Protein AF-A0A0K1Q8R7-F1 (afdb_monomer_lite)

Organism: NCBI:txid1391654

Sequence (214 aa):
MSDVLRGHRGISSRDLRELREKYARMLVLRQLHARSREEPDFVEPDPRPEMVALAQRWPGALREIDELDLTTIVGRLEALDRALARTTSHEDEAHDDDERALAHVEQQDVETWMIAQARFHQLLRGALAAKRWLGRERHATSDLRTRLLGAITDGQLANDAALWADELSQVARPPRGRLLLVVFARLERELGIADRELRASVFVGHAASHADRD

Structure (mmCIF, N/CA/C/O backbone):
data_AF-A0A0K1Q8R7-F1
#
_entry.id   AF-A0A0K1Q8R7-F1
#
loop_
_atom_site.group_PDB
_atom_site.id
_atom_site.type_symbol
_atom_site.label_atom_id
_atom_site.label_alt_id
_atom_site.label_comp_id
_atom_site.label_asym_id
_atom_site.label_entity_id
_atom_site.label_seq_id
_atom_site.pdbx_PDB_ins_code
_atom_site.Cartn_x
_atom_site.Cartn_y
_atom_site.Cartn_z
_atom_site.occupancy
_atom_site.B_iso_or_equiv
_atom_site.auth_seq_id
_atom_site.auth_comp_id
_atom_site.auth_asym_id
_atom_site.auth_atom_id
_atom_site.pdbx_PDB_model_num
ATOM 1 N N . MET A 1 1 ? -24.085 2.312 12.786 1.00 42.47 1 MET A N 1
ATOM 2 C CA . MET A 1 1 ? -22.641 2.111 12.500 1.00 42.47 1 MET A CA 1
ATOM 3 C C . MET A 1 1 ? -22.299 0.779 11.802 1.00 42.47 1 MET A C 1
ATOM 5 O O . MET A 1 1 ? -21.123 0.539 11.586 1.00 42.47 1 MET A O 1
ATOM 9 N N . SER A 1 2 ? -23.263 -0.063 11.383 1.00 39.31 2 SER A N 1
ATOM 10 C CA . SER A 1 2 ? -22.983 -1.344 10.683 1.00 39.31 2 SER A CA 1
ATOM 11 C C . SER A 1 2 ? -23.076 -1.296 9.146 1.00 39.31 2 SER A C 1
ATOM 13 O O . SER A 1 2 ? -22.830 -2.310 8.502 1.00 39.31 2 SER A O 1
ATOM 15 N N . ASP A 1 3 ? -23.381 -0.140 8.546 1.00 33.72 3 ASP A N 1
ATOM 16 C CA . ASP A 1 3 ? -23.583 -0.021 7.087 1.00 33.72 3 ASP A CA 1
ATOM 17 C C . ASP A 1 3 ? -22.323 0.440 6.320 1.00 33.72 3 ASP A C 1
ATOM 19 O O . ASP A 1 3 ? -22.146 0.157 5.140 1.00 33.72 3 ASP A O 1
ATOM 23 N N . VAL A 1 4 ? -21.358 1.047 7.023 1.00 43.28 4 VAL A N 1
ATOM 24 C CA . VAL A 1 4 ? -20.078 1.513 6.443 1.00 43.28 4 VAL A CA 1
ATOM 25 C C . VAL A 1 4 ? -19.183 0.342 5.999 1.00 43.28 4 VAL A C 1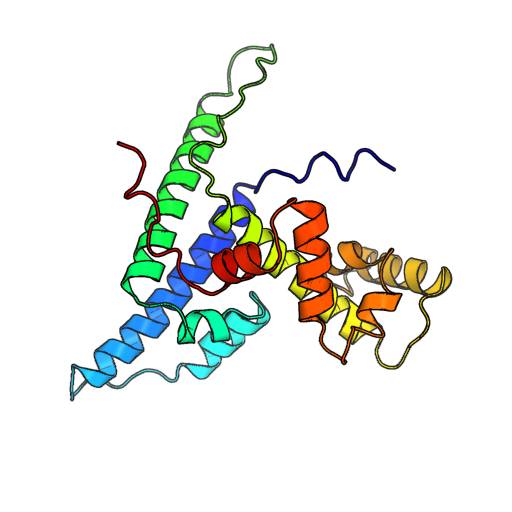
ATOM 27 O O . VAL A 1 4 ? -18.357 0.493 5.102 1.00 43.28 4 VAL A O 1
ATOM 30 N N . LEU A 1 5 ? -19.378 -0.855 6.568 1.00 40.09 5 LEU A N 1
ATOM 31 C CA . LEU A 1 5 ? -18.561 -2.038 6.272 1.00 40.09 5 LEU A CA 1
ATOM 32 C C . LEU A 1 5 ? -19.068 -2.870 5.080 1.00 40.09 5 LEU A C 1
ATOM 34 O O . LEU A 1 5 ? -18.318 -3.703 4.579 1.00 40.09 5 LEU A O 1
ATOM 38 N N . ARG A 1 6 ? -20.301 -2.657 4.591 1.00 46.53 6 ARG A N 1
ATOM 39 C CA . ARG A 1 6 ? -20.810 -3.360 3.392 1.00 46.53 6 ARG A CA 1
ATOM 40 C C . ARG A 1 6 ? -20.469 -2.653 2.080 1.00 46.53 6 ARG A C 1
ATOM 42 O O . ARG A 1 6 ? -20.382 -3.323 1.058 1.00 46.53 6 ARG A O 1
ATOM 49 N N . GLY A 1 7 ? -20.205 -1.345 2.110 1.00 45.00 7 GLY A N 1
ATOM 50 C CA . GLY A 1 7 ? -19.928 -0.543 0.910 1.00 45.00 7 GLY A CA 1
ATOM 51 C C . GLY A 1 7 ? -18.514 -0.659 0.318 1.00 45.00 7 GLY A C 1
ATOM 52 O O . GLY A 1 7 ? -18.270 -0.099 -0.739 1.00 45.00 7 GLY A O 1
ATOM 53 N N . HIS A 1 8 ? -17.575 -1.361 0.963 1.00 53.41 8 HIS A N 1
ATOM 54 C CA . HIS A 1 8 ? -16.145 -1.329 0.592 1.00 53.41 8 HIS A CA 1
ATOM 55 C C . HIS A 1 8 ? -15.646 -2.562 -0.179 1.00 53.41 8 HIS A C 1
ATOM 57 O O . HIS A 1 8 ? -14.443 -2.797 -0.254 1.00 53.41 8 HIS A O 1
ATOM 63 N N . ARG A 1 9 ? -16.541 -3.374 -0.758 1.00 66.00 9 ARG A N 1
ATOM 64 C CA . ARG A 1 9 ? -16.110 -4.507 -1.602 1.00 66.00 9 ARG A CA 1
ATOM 65 C C . ARG A 1 9 ? -15.580 -4.075 -2.975 1.00 66.00 9 ARG A C 1
ATOM 67 O O . ARG A 1 9 ? -14.989 -4.895 -3.667 1.00 66.00 9 ARG A O 1
ATOM 74 N N . GLY A 1 10 ? -15.798 -2.821 -3.373 1.00 80.12 10 GLY A N 1
ATOM 75 C CA . GLY A 1 10 ? -15.285 -2.259 -4.622 1.00 80.12 10 GLY A CA 1
ATOM 76 C C . GLY A 1 10 ? -13.967 -1.510 -4.432 1.00 80.12 10 GLY A C 1
ATOM 77 O O . GLY A 1 10 ? -13.728 -0.915 -3.383 1.00 80.12 10 GLY A O 1
ATOM 78 N N . ILE A 1 11 ? -13.130 -1.522 -5.467 1.00 89.94 11 ILE A N 1
ATOM 79 C CA . ILE A 1 11 ? -11.969 -0.637 -5.605 1.00 89.94 11 ILE A CA 1
ATOM 80 C C . ILE A 1 11 ? -12.409 0.663 -6.290 1.00 89.94 11 ILE A C 1
ATOM 82 O O . ILE A 1 11 ? -13.215 0.621 -7.219 1.00 89.94 11 ILE A O 1
ATOM 86 N N . SER A 1 12 ? -11.915 1.820 -5.843 1.00 90.25 12 SER A N 1
ATOM 87 C CA . SER A 1 12 ? -12.237 3.090 -6.505 1.00 90.25 12 SER A CA 1
ATOM 88 C C . SER A 1 12 ? -11.362 3.331 -7.744 1.00 90.25 12 SER A C 1
ATOM 90 O O . SER A 1 12 ? -10.249 2.810 -7.847 1.00 90.25 12 SER A O 1
ATOM 92 N N . SER A 1 13 ? -11.810 4.195 -8.664 1.00 89.94 13 SER A N 1
ATOM 93 C CA . SER A 1 13 ? -10.989 4.641 -9.806 1.00 89.94 13 SER A CA 1
ATOM 94 C C . SER A 1 13 ? -9.669 5.275 -9.356 1.00 89.94 13 SER A C 1
ATOM 96 O O . SER A 1 13 ? -8.624 5.095 -9.981 1.00 89.94 13 SER A O 1
ATOM 98 N N . ARG A 1 14 ? -9.695 5.974 -8.217 1.00 92.00 14 ARG A N 1
ATOM 99 C CA . ARG A 1 14 ? -8.505 6.516 -7.563 1.00 92.00 14 ARG A CA 1
ATOM 100 C C . ARG A 1 14 ? -7.536 5.412 -7.140 1.00 92.00 14 ARG A C 1
ATOM 102 O O . ARG A 1 14 ? -6.353 5.524 -7.448 1.00 92.00 14 ARG A O 1
ATOM 109 N N . ASP A 1 15 ? -8.016 4.365 -6.474 1.00 93.50 15 ASP A N 1
ATOM 110 C CA . ASP A 1 15 ? -7.169 3.254 -6.022 1.00 93.50 15 ASP A CA 1
ATOM 111 C C . ASP A 1 15 ? -6.527 2.518 -7.208 1.00 93.50 15 ASP A C 1
ATOM 113 O O . ASP A 1 15 ? -5.343 2.180 -7.158 1.00 93.50 15 ASP A O 1
ATOM 117 N N . LEU A 1 16 ? -7.271 2.331 -8.307 1.00 94.88 16 LEU A N 1
ATOM 118 C CA . LEU A 1 16 ? -6.737 1.767 -9.551 1.00 94.88 16 LEU A CA 1
ATOM 119 C C . LEU A 1 16 ? -5.605 2.633 -10.126 1.00 94.88 16 LEU A C 1
ATOM 121 O O . LEU A 1 16 ? -4.541 2.110 -10.464 1.00 94.88 16 LEU A O 1
ATOM 125 N N . ARG A 1 17 ? -5.783 3.963 -10.176 1.00 95.88 17 ARG A N 1
ATOM 126 C CA . ARG A 1 17 ? -4.725 4.894 -10.617 1.00 95.88 17 ARG A CA 1
ATOM 127 C C . ARG A 1 17 ? -3.500 4.839 -9.705 1.00 95.88 17 ARG A C 1
ATOM 129 O O . ARG A 1 17 ? -2.378 4.818 -10.203 1.00 95.88 17 ARG A O 1
ATOM 136 N N . GLU A 1 18 ? -3.698 4.782 -8.390 1.00 96.12 18 GLU A N 1
ATOM 137 C CA . GLU A 1 18 ? -2.602 4.680 -7.419 1.00 96.12 18 GLU A CA 1
ATOM 138 C C . GLU A 1 18 ? -1.839 3.348 -7.540 1.00 96.12 18 GLU A C 1
ATOM 140 O O . GLU A 1 18 ? -0.609 3.332 -7.432 1.00 96.12 18 GLU A O 1
ATOM 145 N N . LEU A 1 19 ? -2.529 2.230 -7.800 1.00 97.12 19 LEU A N 1
ATOM 146 C CA . LEU A 1 19 ? -1.883 0.947 -8.093 1.00 97.12 19 LEU A CA 1
ATOM 147 C C . LEU A 1 19 ? -1.107 0.983 -9.411 1.00 97.12 19 LEU A C 1
ATOM 149 O O . LEU A 1 19 ? 0.020 0.487 -9.464 1.00 97.12 19 LEU A O 1
ATOM 153 N N . ARG A 1 20 ? -1.674 1.588 -10.457 1.00 97.94 20 ARG A N 1
ATOM 154 C CA . ARG A 1 20 ? -1.003 1.753 -11.752 1.00 97.94 20 ARG A CA 1
ATOM 155 C C . ARG A 1 20 ? 0.277 2.573 -11.607 1.00 97.94 20 ARG A C 1
ATOM 157 O O . ARG A 1 20 ? 1.325 2.151 -12.088 1.00 97.94 20 ARG A O 1
ATOM 164 N N . GLU A 1 21 ? 0.216 3.698 -10.889 1.00 98.12 21 GLU A N 1
ATOM 165 C CA . GLU A 1 21 ? 1.384 4.536 -10.579 1.00 98.12 21 GLU A CA 1
ATOM 166 C C . GLU A 1 21 ? 2.485 3.716 -9.890 1.00 98.12 21 GLU A C 1
ATOM 168 O O . GLU A 1 21 ? 3.651 3.784 -10.287 1.00 98.12 21 GLU A O 1
ATOM 173 N N . LYS A 1 22 ? 2.117 2.883 -8.905 1.00 97.88 22 LYS A N 1
ATOM 174 C CA . LYS A 1 22 ? 3.058 1.991 -8.214 1.00 97.88 22 LYS A CA 1
ATOM 175 C C . LYS A 1 22 ? 3.787 1.069 -9.193 1.00 97.88 22 LYS A C 1
ATOM 177 O O . LYS A 1 22 ? 5.017 1.026 -9.186 1.00 97.88 22 LYS A O 1
ATOM 182 N N . TYR A 1 23 ? 3.049 0.327 -10.022 1.00 98.25 23 TYR A N 1
ATOM 183 C CA . TYR A 1 23 ? 3.660 -0.636 -10.943 1.00 98.25 23 TYR A CA 1
ATOM 184 C C . TYR A 1 23 ? 4.468 0.040 -12.047 1.00 98.25 23 TYR A C 1
ATOM 186 O O . TYR A 1 23 ? 5.518 -0.479 -12.411 1.00 98.25 23 TYR A O 1
ATOM 194 N N . ALA A 1 24 ? 4.055 1.217 -12.521 1.00 98.56 24 ALA A N 1
ATOM 195 C CA . ALA A 1 24 ? 4.825 1.984 -13.495 1.00 98.56 24 ALA A CA 1
ATOM 196 C C . ALA A 1 24 ? 6.194 2.385 -12.923 1.00 98.56 24 ALA A C 1
ATOM 198 O O . ALA A 1 24 ? 7.219 2.215 -13.581 1.00 98.56 24 ALA A O 1
ATOM 199 N N . ARG A 1 25 ? 6.241 2.835 -11.661 1.00 98.31 25 ARG A N 1
ATOM 200 C CA . ARG A 1 25 ? 7.509 3.145 -10.978 1.00 98.31 25 ARG A CA 1
ATOM 201 C C . ARG A 1 25 ? 8.371 1.904 -10.753 1.00 98.31 25 ARG A C 1
ATOM 203 O O . ARG A 1 25 ? 9.580 1.961 -10.965 1.00 98.31 25 ARG A O 1
ATOM 210 N N . MET A 1 26 ? 7.766 0.779 -10.365 1.00 98.19 26 MET A N 1
ATOM 211 C CA . MET A 1 26 ? 8.481 -0.500 -10.251 1.00 98.19 26 MET A CA 1
ATOM 212 C C . MET A 1 26 ? 9.074 -0.944 -11.595 1.00 98.19 26 MET A C 1
ATOM 214 O O . MET A 1 26 ? 10.217 -1.394 -11.628 1.00 98.19 26 MET A O 1
ATOM 218 N N . LEU A 1 27 ? 8.327 -0.789 -12.694 1.00 98.19 27 LEU A N 1
ATOM 219 C CA . LEU A 1 27 ? 8.782 -1.130 -14.041 1.00 98.19 27 LEU A CA 1
ATOM 220 C C . LEU A 1 27 ? 10.010 -0.307 -14.438 1.00 98.19 27 LEU A C 1
ATOM 222 O O . LEU A 1 27 ? 11.002 -0.888 -14.868 1.00 98.19 27 LEU A O 1
ATOM 226 N N . VAL A 1 28 ? 9.972 1.014 -14.232 1.00 98.25 28 VAL A N 1
ATOM 227 C CA . VAL A 1 28 ? 11.105 1.906 -14.530 1.00 98.25 28 VAL A CA 1
ATOM 228 C C . VAL A 1 28 ? 12.358 1.471 -13.769 1.00 98.25 28 VAL A C 1
ATOM 230 O O . VAL A 1 28 ? 13.409 1.297 -14.380 1.00 98.25 28 VAL A O 1
ATOM 233 N N . LEU A 1 29 ? 12.252 1.227 -12.458 1.00 98.19 29 LEU A N 1
ATOM 234 C CA . LEU A 1 29 ? 13.383 0.760 -11.645 1.00 98.19 29 LEU A CA 1
ATOM 235 C C . LEU A 1 29 ? 13.959 -0.565 -12.166 1.00 98.19 29 LEU A C 1
ATOM 237 O O . LEU A 1 29 ? 15.171 -0.708 -12.302 1.00 98.19 29 LEU A O 1
ATOM 241 N N . ARG A 1 30 ? 13.094 -1.527 -12.505 1.00 97.56 30 ARG A N 1
ATOM 242 C CA . ARG A 1 30 ? 13.514 -2.833 -13.032 1.00 97.56 30 ARG A CA 1
ATOM 243 C C . ARG A 1 30 ? 14.158 -2.730 -14.415 1.00 97.56 30 ARG A C 1
ATOM 245 O O . ARG A 1 30 ? 15.108 -3.458 -14.678 1.00 97.56 30 ARG A O 1
ATOM 252 N N . GLN A 1 31 ? 13.666 -1.846 -15.280 1.00 97.44 31 GLN A N 1
ATOM 253 C CA . GLN A 1 31 ? 14.236 -1.609 -16.609 1.00 97.44 31 GLN A CA 1
ATOM 254 C C . GLN A 1 31 ? 15.607 -0.937 -16.530 1.00 97.44 31 GLN A C 1
ATOM 256 O O . GLN A 1 31 ? 16.520 -1.368 -17.226 1.00 97.44 31 GLN A O 1
ATOM 261 N N . LEU A 1 32 ? 15.780 0.068 -15.661 1.00 97.50 32 LEU A N 1
ATOM 262 C CA . LEU A 1 32 ? 17.084 0.704 -15.433 1.00 97.50 32 LEU A CA 1
ATOM 263 C C . LEU A 1 32 ? 18.118 -0.317 -14.939 1.00 97.50 32 LEU A C 1
ATOM 265 O O . LEU A 1 32 ? 19.230 -0.361 -15.463 1.00 97.50 32 LEU A O 1
ATOM 269 N N . HIS A 1 33 ? 17.720 -1.179 -14.001 1.00 96.56 33 HIS A N 1
ATOM 270 C CA . HIS A 1 33 ? 18.581 -2.244 -13.498 1.00 96.56 33 HIS A CA 1
ATOM 271 C C . HIS A 1 33 ? 18.884 -3.327 -14.546 1.00 96.56 33 HIS A C 1
ATOM 273 O O . HIS A 1 33 ? 20.001 -3.825 -14.627 1.00 96.56 33 HIS A O 1
ATOM 279 N N . ALA A 1 34 ? 17.907 -3.719 -15.368 1.00 95.56 34 ALA A N 1
ATOM 280 C CA . ALA A 1 34 ? 18.150 -4.671 -16.453 1.00 95.56 34 ALA A CA 1
ATOM 281 C C . ALA A 1 34 ? 19.135 -4.089 -17.479 1.00 95.56 34 ALA A C 1
ATOM 283 O O . ALA A 1 34 ? 20.117 -4.734 -17.841 1.00 95.56 34 ALA A O 1
ATOM 284 N N . ARG A 1 35 ? 18.929 -2.825 -17.860 1.00 97.38 35 ARG A N 1
ATOM 285 C CA . ARG A 1 35 ? 19.772 -2.108 -18.814 1.00 97.38 35 ARG A CA 1
ATOM 286 C C . ARG A 1 35 ? 21.222 -1.989 -18.347 1.00 97.38 35 ARG A C 1
ATOM 288 O O . ARG A 1 35 ? 22.122 -2.212 -19.145 1.00 97.38 35 ARG A O 1
ATOM 295 N N . SER A 1 36 ? 21.463 -1.724 -17.061 1.00 97.25 36 SER A N 1
ATOM 296 C CA . SER A 1 36 ? 22.826 -1.659 -16.499 1.00 97.25 36 SER A CA 1
ATOM 297 C C . SER A 1 36 ? 23.581 -2.982 -16.528 1.00 97.25 36 SER A C 1
ATOM 299 O O . SER A 1 36 ? 24.808 -3.001 -16.451 1.00 97.25 36 SER A O 1
ATOM 301 N N . ARG A 1 37 ? 22.865 -4.098 -16.679 1.00 96.56 37 ARG A N 1
ATOM 302 C CA . ARG A 1 37 ? 23.461 -5.425 -16.850 1.00 96.56 37 ARG A CA 1
ATOM 303 C C . ARG A 1 37 ? 23.724 -5.786 -18.308 1.00 96.56 37 ARG A C 1
ATOM 305 O O . ARG A 1 37 ? 24.576 -6.635 -18.560 1.00 96.56 37 ARG A O 1
ATOM 312 N N . GLU A 1 38 ? 22.978 -5.195 -19.234 1.00 97.38 38 GLU A N 1
ATOM 313 C CA . GLU A 1 38 ? 23.024 -5.509 -20.666 1.00 97.38 38 GLU A CA 1
ATOM 314 C C . GLU A 1 38 ? 23.917 -4.539 -21.453 1.00 97.38 38 GLU A C 1
ATOM 316 O O . GLU A 1 38 ? 24.586 -4.954 -22.398 1.00 97.38 38 GLU A O 1
ATOM 321 N N . GLU A 1 39 ? 23.968 -3.267 -21.052 1.00 97.81 39 GLU A N 1
ATOM 322 C CA . GLU A 1 39 ? 24.712 -2.199 -21.722 1.00 97.81 39 GLU A CA 1
ATOM 323 C C . GLU A 1 39 ? 25.956 -1.799 -20.902 1.00 97.81 39 GLU A C 1
ATOM 325 O O . GLU A 1 39 ? 25.813 -1.121 -19.883 1.00 97.81 39 GLU A O 1
ATOM 330 N N . PRO A 1 40 ? 27.187 -2.145 -21.338 1.00 96.75 40 PRO A N 1
ATOM 331 C CA . PRO A 1 40 ? 28.411 -1.850 -20.580 1.00 96.75 40 PRO A CA 1
ATOM 332 C C . PRO A 1 40 ? 28.659 -0.360 -20.306 1.00 96.75 40 PRO A C 1
ATOM 334 O O . PRO A 1 40 ? 29.251 -0.015 -19.286 1.00 96.75 40 PRO A O 1
ATOM 337 N N . ASP A 1 41 ? 28.202 0.514 -21.206 1.00 97.88 41 ASP A N 1
ATOM 338 C CA . ASP A 1 41 ? 28.386 1.967 -21.102 1.00 97.88 41 ASP A CA 1
ATOM 339 C C . ASP A 1 41 ? 27.244 2.661 -20.337 1.00 97.88 41 ASP A C 1
ATOM 341 O O . ASP A 1 41 ? 27.288 3.873 -20.105 1.00 97.88 41 ASP A O 1
ATOM 345 N N . PHE A 1 42 ? 26.200 1.922 -19.944 1.00 97.75 42 PHE A N 1
ATOM 346 C CA . PHE A 1 42 ? 25.075 2.487 -19.210 1.00 97.75 42 PHE A CA 1
ATOM 347 C C . PHE A 1 42 ? 25.379 2.564 -17.712 1.00 97.75 42 PHE A C 1
ATOM 349 O O . PHE A 1 42 ? 25.522 1.557 -17.020 1.00 97.75 42 PHE A O 1
ATOM 356 N N . VAL A 1 43 ? 25.408 3.788 -17.185 1.00 97.50 43 VAL A N 1
ATOM 357 C CA . VAL A 1 43 ? 25.518 4.034 -15.745 1.00 97.50 43 VAL A CA 1
ATOM 358 C C . VAL A 1 43 ? 24.117 4.096 -15.143 1.00 97.50 43 VAL A C 1
ATOM 360 O O . VAL A 1 43 ? 23.376 5.051 -15.380 1.00 97.50 43 VAL A O 1
ATOM 363 N N . GLU A 1 44 ? 23.762 3.086 -14.346 1.00 97.62 44 GLU A N 1
ATOM 364 C CA . GLU A 1 44 ? 22.508 3.078 -13.589 1.00 97.62 44 GLU A CA 1
ATOM 365 C C . GLU A 1 44 ? 22.454 4.288 -12.636 1.00 97.62 44 GLU A C 1
ATOM 367 O O . GLU A 1 44 ? 23.370 4.464 -11.823 1.00 97.62 44 GLU A O 1
ATOM 372 N N . PRO A 1 45 ? 21.406 5.131 -12.694 1.00 97.19 45 PRO A N 1
ATOM 373 C CA . PRO A 1 45 ? 21.177 6.144 -11.667 1.00 97.19 45 PRO A CA 1
ATOM 374 C C . PRO A 1 45 ? 21.021 5.494 -10.284 1.00 97.19 45 PRO A C 1
ATOM 376 O O . PRO A 1 45 ? 20.481 4.397 -10.190 1.00 97.19 45 PRO A O 1
ATOM 379 N N . ASP A 1 46 ? 21.431 6.169 -9.200 1.00 97.69 46 ASP A N 1
ATOM 380 C CA . ASP A 1 46 ? 21.256 5.638 -7.833 1.00 97.69 46 ASP A CA 1
ATOM 381 C C . ASP A 1 46 ? 19.764 5.351 -7.553 1.00 97.69 46 ASP A C 1
ATOM 383 O O . ASP A 1 46 ? 18.972 6.298 -7.479 1.00 97.69 46 ASP A O 1
ATOM 387 N N . PRO A 1 47 ? 19.352 4.079 -7.365 1.00 97.06 47 PRO A N 1
ATOM 388 C CA . PRO A 1 47 ? 17.941 3.728 -7.233 1.00 97.06 47 PRO A CA 1
ATOM 389 C C . PRO A 1 47 ? 17.388 4.017 -5.831 1.00 97.06 47 PRO A C 1
ATOM 391 O O . PRO A 1 47 ? 16.172 3.995 -5.623 1.00 97.06 47 PRO A O 1
ATOM 394 N N . ARG A 1 48 ? 18.249 4.284 -4.837 1.00 97.88 48 ARG A N 1
ATOM 395 C CA . ARG A 1 48 ? 17.845 4.361 -3.424 1.00 97.88 48 ARG A CA 1
ATOM 396 C C . ARG A 1 48 ? 16.787 5.433 -3.140 1.00 97.88 48 ARG A C 1
ATOM 398 O O . ARG A 1 48 ? 15.840 5.101 -2.425 1.00 97.88 48 ARG A O 1
ATOM 405 N N . PRO A 1 49 ? 16.874 6.677 -3.655 1.00 98.25 49 PRO A N 1
ATOM 406 C CA . PRO A 1 49 ? 15.848 7.689 -3.395 1.00 98.25 49 PRO A CA 1
ATOM 407 C C . PRO A 1 49 ? 14.460 7.258 -3.888 1.00 98.25 49 PRO A C 1
ATOM 409 O O . PRO A 1 49 ? 13.475 7.379 -3.156 1.00 98.25 49 PRO A O 1
ATOM 412 N N . GLU A 1 50 ? 14.392 6.677 -5.086 1.00 97.94 50 GLU A N 1
ATOM 413 C CA . GLU A 1 50 ? 13.149 6.187 -5.686 1.00 97.94 50 GLU A CA 1
ATOM 414 C C . GLU A 1 50 ? 12.591 4.973 -4.934 1.00 97.94 50 GLU A C 1
ATOM 416 O O . GLU A 1 50 ? 11.399 4.935 -4.624 1.00 97.94 50 GLU A O 1
ATOM 421 N N . MET A 1 51 ? 13.444 4.017 -4.549 1.00 97.81 51 MET A N 1
ATOM 422 C CA . MET A 1 51 ? 13.050 2.868 -3.726 1.00 97.81 51 MET A CA 1
ATOM 423 C C . MET A 1 51 ? 12.507 3.298 -2.355 1.00 97.81 51 MET A C 1
ATOM 425 O O . MET A 1 51 ? 11.506 2.753 -1.885 1.00 97.81 51 MET A O 1
ATOM 429 N N . VAL A 1 52 ? 13.128 4.293 -1.711 1.00 97.88 52 VAL A N 1
ATOM 430 C CA . VAL A 1 52 ? 12.659 4.853 -0.433 1.00 97.88 52 VAL A CA 1
ATOM 431 C C . VAL A 1 52 ? 11.293 5.512 -0.604 1.00 97.88 52 VAL A C 1
ATOM 433 O O . VAL A 1 52 ? 10.380 5.226 0.173 1.00 97.88 52 VAL A O 1
ATOM 436 N N . ALA A 1 53 ? 11.124 6.350 -1.630 1.00 97.25 53 ALA A N 1
ATOM 437 C CA . ALA A 1 53 ? 9.850 7.003 -1.920 1.00 97.25 53 ALA A CA 1
ATOM 438 C C . ALA A 1 53 ? 8.740 5.980 -2.223 1.00 97.25 53 ALA A C 1
ATOM 440 O O . ALA A 1 53 ? 7.619 6.107 -1.720 1.00 97.25 53 ALA A O 1
ATOM 441 N N . LEU A 1 54 ? 9.060 4.932 -2.990 1.00 97.19 54 LEU A N 1
ATOM 442 C CA . LEU A 1 54 ? 8.153 3.825 -3.279 1.00 97.19 54 LEU A CA 1
ATOM 443 C C . LEU A 1 54 ? 7.743 3.098 -1.987 1.00 97.19 54 LEU A C 1
ATOM 445 O O . LEU A 1 54 ? 6.555 2.924 -1.735 1.00 97.19 54 LEU A O 1
ATOM 449 N N . ALA A 1 55 ? 8.697 2.735 -1.126 1.00 96.50 55 ALA A N 1
ATOM 450 C CA . ALA A 1 55 ? 8.424 2.021 0.124 1.00 96.50 55 ALA A CA 1
ATOM 451 C C . ALA A 1 55 ? 7.619 2.847 1.141 1.00 96.50 55 ALA A C 1
ATOM 453 O O . ALA A 1 55 ? 6.816 2.293 1.893 1.00 96.50 55 ALA A O 1
ATOM 454 N N . GLN A 1 56 ? 7.829 4.166 1.179 1.00 94.31 56 GLN A N 1
ATOM 455 C CA . GLN A 1 56 ? 7.076 5.072 2.049 1.00 94.31 56 GLN A CA 1
ATOM 456 C C . GLN A 1 56 ? 5.606 5.165 1.635 1.00 94.31 56 GLN A C 1
ATOM 458 O O . GLN A 1 56 ? 4.726 5.179 2.498 1.00 94.31 56 GLN A O 1
ATOM 463 N N . ARG A 1 57 ? 5.333 5.217 0.327 1.00 95.06 57 ARG A N 1
ATOM 464 C CA . ARG A 1 57 ? 3.969 5.341 -0.199 1.00 95.06 57 ARG A CA 1
ATOM 465 C C . ARG A 1 57 ? 3.242 3.998 -0.325 1.00 95.06 57 ARG A C 1
ATOM 467 O O . ARG A 1 57 ? 2.032 3.936 -0.098 1.00 95.06 57 ARG A O 1
ATOM 474 N N . TRP A 1 58 ? 3.971 2.924 -0.615 1.00 97.00 58 TRP A N 1
ATOM 475 C CA . TRP A 1 58 ? 3.454 1.559 -0.732 1.00 97.00 58 TRP A CA 1
ATOM 476 C C . TRP A 1 58 ? 4.306 0.599 0.110 1.00 97.00 58 TRP A C 1
ATOM 478 O O . TRP A 1 58 ? 5.234 -0.041 -0.397 1.00 97.00 58 TRP A O 1
ATOM 488 N N . PRO A 1 59 ? 4.028 0.498 1.422 1.00 95.75 59 PRO A N 1
ATOM 489 C CA . PRO A 1 59 ? 4.752 -0.414 2.293 1.00 95.75 59 PRO A CA 1
ATOM 490 C C . PRO A 1 59 ? 4.700 -1.856 1.771 1.00 95.75 59 PRO A C 1
ATOM 492 O O . PRO A 1 59 ? 3.637 -2.397 1.493 1.00 95.75 59 PRO A O 1
ATOM 495 N N . GLY A 1 60 ? 5.865 -2.491 1.650 1.00 93.12 60 GLY A N 1
ATOM 496 C CA . GLY A 1 60 ? 5.991 -3.834 1.074 1.00 93.12 60 GLY A CA 1
ATOM 497 C C . GLY A 1 60 ? 6.286 -3.870 -0.430 1.00 93.12 60 GLY A C 1
ATOM 498 O O . GLY A 1 60 ? 6.674 -4.928 -0.911 1.00 93.12 60 GLY A O 1
ATOM 499 N N . ALA A 1 61 ? 6.228 -2.742 -1.150 1.00 96.12 61 ALA A N 1
ATOM 500 C CA . ALA A 1 61 ? 6.518 -2.703 -2.589 1.00 96.12 61 ALA A CA 1
ATOM 501 C C . ALA A 1 61 ? 7.943 -3.156 -2.951 1.00 96.12 61 ALA A C 1
ATOM 503 O O . ALA A 1 61 ? 8.148 -3.725 -4.016 1.00 96.12 61 ALA A O 1
ATOM 504 N N . LEU A 1 62 ? 8.926 -2.965 -2.061 1.00 95.50 62 LEU A N 1
ATOM 505 C CA . LEU A 1 62 ? 10.285 -3.475 -2.289 1.00 95.50 62 LEU A CA 1
ATOM 506 C C . LEU A 1 62 ? 10.344 -5.002 -2.263 1.00 95.50 62 LEU A C 1
ATOM 508 O O . LEU A 1 62 ? 11.102 -5.593 -3.005 1.00 95.50 62 LEU A O 1
ATOM 512 N N . ARG A 1 63 ? 9.504 -5.668 -1.469 1.00 93.62 63 ARG A N 1
ATOM 513 C CA . ARG A 1 63 ? 9.420 -7.127 -1.551 1.00 93.62 63 ARG A CA 1
ATOM 514 C C . ARG A 1 63 ? 8.844 -7.556 -2.902 1.00 93.62 63 ARG A C 1
ATOM 516 O O . ARG A 1 63 ? 9.344 -8.488 -3.513 1.00 93.62 63 ARG A O 1
ATOM 523 N N . GLU A 1 64 ? 7.815 -6.854 -3.374 1.00 94.56 64 GLU A N 1
ATOM 524 C CA . GLU A 1 64 ? 7.231 -7.129 -4.689 1.00 94.56 64 GLU A CA 1
ATOM 525 C C . GLU A 1 64 ? 8.238 -6.901 -5.825 1.00 94.56 64 GLU A C 1
ATOM 527 O O . GLU A 1 64 ? 8.246 -7.664 -6.781 1.00 94.56 64 GLU A O 1
ATOM 532 N N . ILE A 1 65 ? 9.098 -5.877 -5.740 1.00 93.75 65 ILE A N 1
ATOM 533 C CA . ILE A 1 65 ? 10.089 -5.593 -6.793 1.00 93.75 65 ILE A CA 1
ATOM 534 C C . ILE A 1 65 ? 11.140 -6.705 -6.925 1.00 93.75 65 ILE A C 1
ATOM 536 O O . ILE A 1 65 ? 11.670 -6.927 -8.017 1.00 93.75 65 ILE A O 1
ATOM 540 N N . ASP A 1 66 ? 11.415 -7.401 -5.821 1.00 92.75 66 ASP A N 1
ATOM 541 C CA . ASP A 1 66 ? 12.350 -8.521 -5.758 1.00 92.75 66 ASP A CA 1
ATOM 542 C C . ASP A 1 66 ? 11.702 -9.826 -6.248 1.00 92.75 66 ASP A C 1
ATOM 544 O O . ASP A 1 66 ? 12.368 -10.645 -6.880 1.00 92.75 66 ASP A O 1
ATOM 548 N N . GLU A 1 67 ? 10.408 -10.023 -5.966 1.00 91.81 67 GLU A N 1
ATOM 549 C CA . GLU A 1 67 ? 9.684 -11.277 -6.227 1.00 91.81 67 GLU A CA 1
ATOM 550 C C . GLU A 1 67 ? 8.982 -11.322 -7.598 1.00 91.81 67 GLU A C 1
ATOM 552 O O . GLU A 1 67 ? 8.781 -12.410 -8.136 1.00 91.81 67 GLU A O 1
ATOM 557 N N . LEU A 1 68 ? 8.612 -10.176 -8.182 1.00 92.69 68 LEU A N 1
ATOM 558 C CA . LEU A 1 68 ? 7.915 -10.116 -9.471 1.00 92.69 68 LEU A CA 1
ATOM 559 C C . LEU A 1 68 ? 8.892 -10.017 -10.650 1.00 92.69 68 LEU A C 1
ATOM 561 O O . LEU A 1 68 ? 9.798 -9.180 -10.675 1.00 92.69 68 LEU A O 1
ATOM 565 N N . ASP A 1 69 ? 8.658 -10.831 -11.678 1.00 93.12 69 ASP A N 1
ATOM 566 C CA . ASP A 1 69 ? 9.331 -10.673 -12.965 1.00 93.12 69 ASP A CA 1
ATOM 567 C C . ASP A 1 69 ? 8.771 -9.485 -13.777 1.00 93.12 69 ASP A C 1
ATOM 569 O O . ASP A 1 69 ? 7.702 -8.933 -13.494 1.00 93.12 69 ASP A O 1
ATOM 573 N N . LEU A 1 70 ? 9.537 -9.059 -14.791 1.00 94.31 70 LEU A N 1
ATOM 574 C CA . LEU A 1 70 ? 9.175 -7.923 -15.649 1.00 94.31 70 LEU A CA 1
ATOM 575 C C . LEU A 1 70 ? 7.856 -8.164 -16.392 1.00 94.31 70 LEU A C 1
ATOM 577 O O . LEU A 1 70 ? 7.02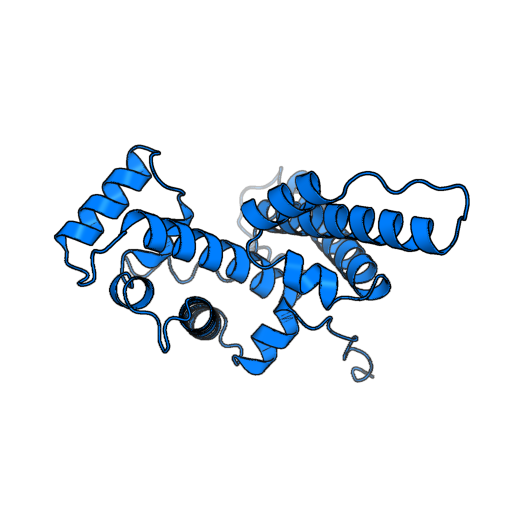7 -7.259 -16.464 1.00 94.31 70 LEU A O 1
ATOM 581 N N . THR A 1 71 ? 7.649 -9.380 -16.900 1.00 94.00 71 THR A N 1
ATOM 582 C CA . THR A 1 71 ? 6.441 -9.766 -17.638 1.00 94.00 71 THR A CA 1
ATOM 583 C C . THR A 1 71 ? 5.190 -9.611 -16.778 1.00 94.00 71 THR A C 1
ATOM 585 O O . THR A 1 71 ? 4.188 -9.067 -17.233 1.00 94.00 71 THR A O 1
ATOM 588 N N . THR A 1 72 ? 5.260 -9.998 -15.507 1.00 94.12 72 THR A N 1
ATOM 589 C CA . THR A 1 72 ? 4.170 -9.852 -14.543 1.00 94.12 72 THR A CA 1
ATOM 590 C C . THR A 1 72 ? 3.862 -8.386 -14.260 1.00 94.12 72 THR A C 1
ATOM 592 O O . THR A 1 72 ? 2.692 -8.011 -14.191 1.00 94.12 72 THR A O 1
ATOM 595 N N . ILE A 1 73 ? 4.883 -7.539 -14.089 1.00 95.44 73 ILE A N 1
ATOM 596 C CA . ILE A 1 73 ? 4.674 -6.100 -13.861 1.00 95.44 73 ILE A CA 1
ATOM 597 C C . ILE A 1 73 ? 3.966 -5.469 -15.069 1.00 95.44 73 ILE A C 1
ATOM 599 O O . ILE A 1 73 ? 3.010 -4.716 -14.881 1.00 95.44 73 ILE A O 1
ATOM 603 N N . VAL A 1 74 ? 4.392 -5.808 -16.290 1.00 96.94 74 VAL A N 1
ATOM 604 C CA . VAL A 1 74 ? 3.754 -5.339 -17.531 1.00 96.94 74 VAL A CA 1
ATOM 605 C C . VAL A 1 74 ? 2.311 -5.838 -17.630 1.00 96.94 74 VAL A C 1
ATOM 607 O O . VAL A 1 74 ? 1.408 -5.025 -17.806 1.00 96.94 74 VAL A O 1
ATOM 610 N N . GLY A 1 75 ? 2.059 -7.130 -17.404 1.00 95.19 75 GLY A N 1
ATOM 611 C CA . GLY A 1 75 ? 0.700 -7.684 -17.437 1.00 95.19 75 GLY A CA 1
ATOM 612 C C . GLY A 1 75 ? -0.240 -7.040 -16.409 1.00 95.19 75 GLY A C 1
ATOM 613 O O . GLY A 1 75 ? -1.399 -6.755 -16.713 1.00 95.19 75 GLY A O 1
ATOM 614 N N . ARG A 1 76 ? 0.260 -6.723 -15.205 1.00 95.88 76 ARG A N 1
ATOM 615 C CA . ARG A 1 76 ? -0.503 -5.972 -14.191 1.00 95.88 76 ARG A CA 1
ATOM 616 C C . ARG A 1 76 ? -0.830 -4.549 -14.644 1.00 95.88 76 ARG A C 1
ATOM 618 O O . ARG A 1 76 ? -1.927 -4.075 -14.356 1.00 95.88 76 ARG A O 1
ATOM 625 N N . LEU A 1 77 ? 0.091 -3.868 -15.330 1.00 97.38 77 LEU A N 1
ATOM 626 C CA . LEU A 1 77 ? -0.156 -2.535 -15.888 1.00 97.38 77 LEU A CA 1
ATOM 627 C C . LEU A 1 77 ? -1.230 -2.568 -16.975 1.00 97.38 77 LEU A C 1
ATOM 629 O O . LEU A 1 77 ? -2.162 -1.776 -16.909 1.00 97.38 77 LEU A O 1
ATOM 633 N N . GLU A 1 78 ? -1.153 -3.517 -17.906 1.00 96.31 78 GLU A N 1
ATOM 634 C CA . GLU A 1 78 ? -2.160 -3.681 -18.960 1.00 96.31 78 GLU A CA 1
ATOM 635 C C . GLU A 1 78 ? -3.552 -3.970 -18.384 1.00 96.31 78 GLU A C 1
ATOM 637 O O . GLU A 1 78 ? -4.545 -3.401 -18.834 1.00 96.31 78 GLU A O 1
ATOM 642 N N . ALA A 1 79 ? -3.636 -4.828 -17.362 1.00 94.88 79 ALA A N 1
ATOM 643 C CA . ALA A 1 79 ? -4.891 -5.109 -16.671 1.00 94.88 79 ALA A CA 1
ATOM 644 C C . ALA A 1 79 ? -5.469 -3.862 -15.981 1.00 94.88 79 ALA A C 1
ATOM 646 O O . ALA A 1 79 ? -6.663 -3.588 -16.095 1.00 94.88 79 ALA A O 1
ATOM 647 N N . LEU A 1 80 ? -4.624 -3.068 -15.314 1.00 95.62 80 LEU A N 1
ATOM 648 C CA . LEU A 1 80 ? -5.040 -1.808 -14.692 1.00 95.62 80 LEU A CA 1
ATOM 649 C C . LEU A 1 80 ? -5.478 -0.768 -15.731 1.00 95.62 80 LEU A C 1
ATOM 651 O O . LEU A 1 80 ? -6.452 -0.057 -15.494 1.00 95.62 80 LEU A O 1
ATOM 655 N N . ASP A 1 81 ? -4.803 -0.694 -16.878 1.00 96.12 81 ASP A N 1
ATOM 656 C CA . ASP A 1 81 ? -5.176 0.202 -17.976 1.00 96.12 81 ASP A CA 1
ATOM 657 C C . ASP A 1 81 ? -6.553 -0.162 -18.554 1.00 96.12 81 ASP A C 1
ATOM 659 O O . ASP A 1 81 ? -7.382 0.729 -18.755 1.00 96.12 81 ASP A O 1
ATOM 663 N N . ARG A 1 82 ? -6.852 -1.461 -18.727 1.00 93.81 82 ARG A N 1
ATOM 664 C CA . ARG A 1 82 ? -8.194 -1.931 -19.125 1.00 93.81 82 ARG A CA 1
ATOM 665 C C . ARG A 1 82 ? -9.265 -1.534 -18.106 1.00 93.81 82 ARG A C 1
ATOM 667 O O . ARG A 1 82 ? -10.276 -0.946 -18.489 1.00 93.81 82 ARG A O 1
ATOM 674 N N . ALA A 1 83 ? -9.024 -1.788 -16.818 1.00 92.50 83 ALA A N 1
ATOM 675 C CA . ALA A 1 83 ? -9.960 -1.437 -15.747 1.00 92.50 83 ALA A CA 1
ATOM 676 C C . ALA A 1 83 ? -10.224 0.084 -15.672 1.00 92.50 83 ALA A C 1
ATOM 678 O O . ALA A 1 83 ? -11.357 0.528 -15.458 1.00 92.50 83 ALA A O 1
ATOM 679 N N . LEU A 1 84 ? -9.189 0.904 -15.888 1.00 92.75 84 LEU A N 1
ATOM 680 C CA . LEU A 1 84 ? -9.300 2.365 -15.873 1.00 92.75 84 LEU A CA 1
ATOM 681 C C . LEU A 1 84 ? -10.074 2.917 -17.075 1.00 92.75 84 LEU A C 1
ATOM 683 O O . LEU A 1 84 ? -10.941 3.766 -16.874 1.00 92.75 84 LEU A O 1
ATOM 687 N N . ALA A 1 85 ? -9.816 2.424 -18.290 1.00 91.12 85 ALA A N 1
ATOM 688 C CA . ALA A 1 85 ? -10.493 2.888 -19.507 1.00 91.12 85 ALA A CA 1
ATOM 689 C C . ALA A 1 85 ? -12.017 2.661 -19.468 1.00 91.12 85 ALA A C 1
ATOM 691 O O . ALA A 1 85 ? -12.804 3.463 -19.978 1.00 91.12 85 ALA A O 1
ATOM 692 N N . ARG A 1 86 ? -12.455 1.579 -18.818 1.00 85.38 86 ARG A N 1
ATOM 693 C CA . ARG A 1 86 ? -13.879 1.309 -18.583 1.00 85.38 86 ARG A CA 1
ATOM 694 C C . ARG A 1 86 ? -14.504 2.277 -17.598 1.00 85.38 86 ARG A C 1
ATOM 696 O O . ARG A 1 86 ? -15.619 2.734 -17.815 1.00 85.38 86 ARG A O 1
ATOM 703 N N . THR A 1 87 ? -13.773 2.600 -16.533 1.00 82.75 87 THR A N 1
ATOM 704 C CA . THR A 1 87 ? -14.291 3.485 -15.488 1.00 82.75 87 THR A CA 1
ATOM 705 C C . THR A 1 87 ? -14.534 4.896 -16.028 1.00 82.75 87 THR A C 1
ATOM 707 O O . THR A 1 87 ? -15.541 5.498 -15.685 1.00 82.75 87 THR A O 1
ATOM 710 N N . THR A 1 88 ? -13.673 5.398 -16.921 1.00 80.81 88 THR A N 1
ATOM 711 C CA . THR A 1 88 ? -13.850 6.721 -17.547 1.00 80.81 88 THR A CA 1
ATOM 712 C C . THR A 1 88 ? -14.992 6.754 -18.560 1.00 80.81 88 THR A C 1
ATOM 714 O O . THR A 1 88 ? -15.735 7.725 -18.599 1.00 80.81 88 THR A O 1
ATOM 717 N N . SER A 1 89 ? -15.181 5.682 -19.340 1.00 77.81 89 SER A N 1
ATOM 718 C CA . SER A 1 89 ? -16.247 5.626 -20.357 1.00 77.81 89 SER A CA 1
ATOM 719 C C . SER A 1 89 ? -17.648 5.736 -19.736 1.00 77.81 89 SER A C 1
ATOM 721 O O . SER A 1 89 ? -18.541 6.330 -20.324 1.00 77.81 89 SER A O 1
ATOM 723 N N . HIS A 1 90 ? -17.828 5.224 -18.513 1.00 67.69 90 HIS A N 1
ATOM 724 C CA . HIS A 1 90 ? -19.085 5.354 -17.773 1.00 67.69 90 HIS A CA 1
ATOM 725 C C . HIS A 1 90 ? -19.301 6.737 -17.136 1.00 67.69 90 HIS A C 1
ATOM 727 O O . HIS A 1 90 ? -20.446 7.096 -16.872 1.00 67.69 90 HIS A O 1
ATOM 733 N N . GLU A 1 91 ? -18.239 7.503 -16.863 1.00 68.62 91 GLU A N 1
ATOM 734 C CA . GLU A 1 91 ? -18.357 8.850 -16.281 1.00 68.62 91 GLU A CA 1
ATOM 735 C C . GLU A 1 91 ? -18.859 9.869 -17.323 1.00 68.62 91 GLU A C 1
ATOM 737 O O . GLU A 1 91 ? -19.654 10.743 -16.978 1.00 68.62 91 GLU A O 1
ATOM 742 N N . ASP A 1 92 ? -18.461 9.717 -18.591 1.00 66.19 92 ASP A N 1
ATOM 743 C CA . ASP A 1 92 ? -18.830 10.630 -19.684 1.00 66.19 92 ASP A CA 1
ATOM 744 C C . ASP A 1 92 ? -20.256 10.397 -20.230 1.00 66.19 92 ASP A C 1
ATOM 746 O O . ASP A 1 92 ? -20.887 11.327 -20.732 1.00 66.19 92 ASP A O 1
ATOM 750 N N . GLU A 1 93 ? -20.797 9.178 -20.115 1.00 64.50 93 GLU A N 1
ATOM 751 C CA . GLU A 1 93 ? -22.138 8.820 -20.616 1.00 64.50 93 GLU A CA 1
ATOM 752 C C . GLU A 1 93 ? -23.277 9.141 -19.625 1.00 64.50 93 GLU A C 1
ATOM 754 O O . GLU A 1 93 ? -24.443 9.175 -20.009 1.00 64.50 93 GLU A O 1
ATOM 759 N N . ALA A 1 94 ? -22.971 9.408 -18.351 1.00 60.22 94 ALA A N 1
ATOM 760 C CA . ALA A 1 94 ? -23.958 9.525 -17.270 1.00 60.22 94 ALA A CA 1
ATOM 761 C C . ALA A 1 94 ? -24.604 10.923 -17.119 1.00 60.22 94 ALA A C 1
ATOM 763 O O . ALA A 1 94 ? -25.002 11.294 -16.012 1.00 60.22 94 ALA A O 1
ATOM 764 N N . HIS A 1 95 ? -24.675 11.724 -18.188 1.00 60.00 95 HIS A N 1
ATOM 765 C CA . HIS A 1 95 ? -25.107 13.128 -18.104 1.00 60.00 95 HIS A CA 1
ATOM 766 C C . HIS A 1 95 ? -26.560 13.421 -18.511 1.00 60.00 95 HIS A C 1
ATOM 768 O O . HIS A 1 95 ? -26.977 14.562 -18.348 1.00 60.00 95 HIS A O 1
ATOM 774 N N . ASP A 1 96 ? -27.340 12.431 -18.954 1.00 60.53 96 ASP A N 1
ATOM 775 C CA . ASP A 1 96 ? -28.767 12.605 -19.255 1.00 60.53 96 ASP A CA 1
ATOM 776 C C . ASP A 1 96 ? -29.599 11.408 -18.744 1.00 60.53 96 ASP A C 1
ATOM 778 O O . ASP A 1 96 ? -29.270 10.249 -18.988 1.00 60.53 96 ASP A O 1
ATOM 782 N N . ASP A 1 97 ? -30.698 11.743 -18.064 1.00 50.12 97 ASP A N 1
ATOM 783 C CA . ASP A 1 97 ? -31.823 10.927 -17.582 1.00 50.12 97 ASP A CA 1
ATOM 784 C C . ASP A 1 97 ? -31.814 10.330 -16.152 1.00 50.12 97 ASP A C 1
ATOM 786 O O . ASP A 1 97 ? -30.908 9.667 -15.649 1.00 50.12 97 ASP A O 1
ATOM 790 N N . ASP A 1 98 ? -32.943 10.599 -15.496 1.00 54.09 98 ASP A N 1
ATOM 791 C CA . ASP A 1 98 ? -33.172 10.841 -14.068 1.00 54.09 98 ASP A CA 1
ATOM 792 C C . ASP A 1 98 ? -33.479 9.573 -13.241 1.00 54.09 98 ASP A C 1
ATOM 794 O O . ASP A 1 98 ? -34.108 9.630 -12.185 1.00 54.09 98 ASP A O 1
ATOM 798 N N . GLU A 1 99 ? -33.076 8.381 -13.691 1.00 44.78 99 GLU A N 1
ATOM 799 C CA . GLU A 1 99 ? -33.505 7.146 -13.024 1.00 44.78 99 GLU A CA 1
ATOM 800 C C . GLU A 1 99 ? -32.493 6.004 -13.152 1.00 44.78 99 GLU A C 1
ATOM 802 O O . GLU A 1 99 ? -32.561 5.155 -14.031 1.00 44.78 99 GLU A O 1
ATOM 807 N N . ARG A 1 100 ? -31.549 5.961 -12.206 1.00 52.56 100 ARG A N 1
ATOM 808 C CA . ARG A 1 100 ? -31.302 4.795 -11.331 1.00 52.56 100 ARG A CA 1
ATOM 809 C C . ARG A 1 100 ? -31.634 3.383 -11.876 1.00 52.56 100 ARG A C 1
ATOM 811 O O . ARG A 1 100 ? -32.122 2.534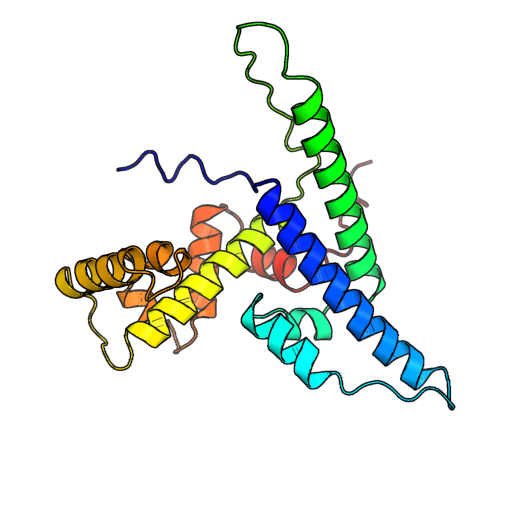 -11.136 1.00 52.56 100 ARG A O 1
ATOM 818 N N . ALA A 1 101 ? -31.197 3.034 -13.075 1.00 45.09 101 ALA A N 1
ATOM 819 C CA . ALA A 1 101 ? -30.562 1.740 -13.265 1.00 45.09 101 ALA A CA 1
ATOM 820 C C . ALA A 1 101 ? -29.152 1.954 -12.708 1.00 45.09 101 ALA A C 1
ATOM 822 O O . ALA A 1 101 ? -28.308 2.555 -13.353 1.00 45.09 101 ALA A O 1
ATOM 823 N N . LEU A 1 102 ? -28.858 1.706 -11.426 1.00 46.47 102 LEU A N 1
ATOM 824 C CA . LEU A 1 102 ? -28.363 0.400 -10.971 1.00 46.47 102 LEU A CA 1
ATOM 825 C C . LEU A 1 102 ? -27.541 -0.333 -12.041 1.00 46.47 102 LEU A C 1
ATOM 827 O O . LEU A 1 102 ? -27.597 -1.556 -12.136 1.00 46.47 102 LEU A O 1
ATOM 831 N N . ALA A 1 103 ? -26.753 0.412 -12.817 1.00 48.28 103 ALA A N 1
ATOM 832 C CA . ALA A 1 103 ? -25.621 -0.085 -13.547 1.00 48.28 103 ALA A CA 1
ATOM 833 C C . ALA A 1 103 ? -24.702 -0.681 -12.483 1.00 48.28 103 ALA A C 1
ATOM 835 O O . ALA A 1 103 ? -23.843 -0.026 -11.892 1.00 48.28 103 ALA A O 1
ATOM 836 N N . HIS A 1 104 ? -24.931 -1.964 -12.207 1.00 50.34 104 HIS A N 1
ATOM 837 C CA . HIS A 1 104 ? -23.855 -2.924 -12.194 1.00 50.34 104 HIS A CA 1
ATOM 838 C C . HIS A 1 104 ? -23.025 -2.613 -13.440 1.00 50.34 104 HIS A C 1
ATOM 840 O O . HIS A 1 104 ? -23.226 -3.199 -14.497 1.00 50.34 104 HIS A O 1
ATOM 846 N N . VAL A 1 105 ? -22.122 -1.635 -13.324 1.00 46.94 105 VAL A N 1
ATOM 847 C CA . VAL A 1 105 ? -20.842 -1.726 -13.999 1.00 46.94 105 VAL A CA 1
ATOM 848 C C . VAL A 1 105 ? -20.360 -3.086 -13.550 1.00 46.94 105 VAL A C 1
ATOM 850 O O . VAL A 1 105 ? -20.017 -3.283 -12.380 1.00 46.94 105 VAL A O 1
ATOM 853 N N . GLU A 1 106 ? -20.555 -4.069 -14.420 1.00 53.62 106 GLU A N 1
ATOM 854 C CA . GLU A 1 106 ? -20.109 -5.414 -14.167 1.00 53.62 106 GLU A CA 1
ATOM 855 C C . GLU A 1 106 ? -18.639 -5.273 -13.786 1.00 53.62 106 GLU A C 1
ATOM 857 O O . GLU A 1 106 ? -17.821 -4.789 -14.566 1.00 53.62 106 GLU A O 1
ATOM 862 N N . GLN A 1 107 ? -18.310 -5.643 -12.546 1.00 63.94 107 GLN A N 1
ATOM 863 C CA . GLN A 1 107 ? -16.950 -5.650 -11.997 1.00 63.94 107 GLN A CA 1
ATOM 864 C C . GLN A 1 107 ? -16.036 -6.644 -12.748 1.00 63.94 107 GLN A C 1
ATOM 866 O O . GLN A 1 107 ? -15.045 -7.105 -12.197 1.00 63.94 107 GLN A O 1
ATOM 871 N N . GLN A 1 108 ? -16.376 -7.009 -13.987 1.00 67.06 108 GLN A N 1
ATOM 872 C CA . GLN A 1 108 ? -15.734 -8.019 -14.816 1.00 67.06 108 GLN A CA 1
ATOM 873 C C . GLN A 1 108 ? -14.272 -7.683 -15.114 1.00 67.06 108 GLN A C 1
ATOM 875 O O . GLN A 1 108 ? -13.459 -8.599 -15.162 1.00 67.06 108 GLN A O 1
ATOM 880 N N . ASP A 1 109 ? -13.923 -6.397 -15.224 1.00 81.94 109 ASP A N 1
ATOM 881 C CA . ASP A 1 109 ? -12.545 -5.970 -15.508 1.00 81.94 109 ASP A CA 1
ATOM 882 C C . ASP A 1 109 ? -11.731 -5.646 -14.238 1.00 81.94 109 ASP A C 1
ATOM 884 O O . ASP A 1 109 ? -10.525 -5.403 -14.312 1.00 81.94 109 ASP A O 1
ATOM 888 N N . VAL A 1 110 ? -12.360 -5.663 -13.055 1.00 90.62 110 VAL A N 1
ATOM 889 C CA . VAL A 1 110 ? -11.643 -5.532 -11.781 1.00 90.62 110 VAL A CA 1
ATOM 890 C C . VAL A 1 110 ? -11.272 -6.918 -11.280 1.00 90.62 110 VAL A C 1
ATOM 892 O O . VAL A 1 110 ? -12.073 -7.639 -10.685 1.00 90.62 110 VAL A O 1
ATOM 895 N N . GLU A 1 111 ? -10.008 -7.269 -11.465 1.00 91.88 111 GLU A N 1
ATOM 896 C CA . GLU A 1 111 ? -9.490 -8.537 -10.974 1.00 91.88 111 GLU A CA 1
ATOM 897 C C . GLU A 1 111 ? -9.344 -8.530 -9.443 1.00 91.88 111 GLU A C 1
ATOM 899 O O . GLU A 1 111 ? -8.979 -7.528 -8.819 1.00 91.88 111 GLU A O 1
ATOM 904 N N . THR A 1 112 ? -9.565 -9.686 -8.814 1.00 91.69 112 THR A N 1
ATOM 905 C CA . THR A 1 112 ? -9.496 -9.855 -7.353 1.00 91.69 112 THR A CA 1
ATOM 906 C C . THR A 1 112 ? -8.165 -9.393 -6.760 1.00 91.69 112 THR A C 1
ATOM 908 O O . THR A 1 112 ? -8.140 -8.799 -5.678 1.00 91.69 112 THR A O 1
ATOM 911 N N . TRP A 1 113 ? -7.053 -9.602 -7.474 1.00 94.38 113 TRP A N 1
ATOM 912 C CA . TRP A 1 113 ? -5.744 -9.154 -7.009 1.00 94.38 113 TRP A CA 1
ATOM 913 C C . TRP A 1 113 ? -5.656 -7.627 -6.920 1.00 94.38 113 TRP A C 1
ATOM 915 O O . TRP A 1 113 ? -4.962 -7.134 -6.038 1.00 94.38 113 TRP A O 1
ATOM 925 N N . MET A 1 114 ? -6.368 -6.864 -7.762 1.00 95.62 114 MET A N 1
ATOM 926 C CA . MET A 1 114 ? -6.368 -5.397 -7.700 1.00 95.62 114 MET A CA 1
ATOM 927 C C . MET A 1 114 ? -6.996 -4.929 -6.386 1.00 95.62 114 MET A C 1
ATOM 929 O O . MET A 1 114 ? -6.404 -4.126 -5.663 1.00 95.62 114 MET A O 1
ATOM 933 N N . ILE A 1 115 ? -8.151 -5.504 -6.029 1.00 94.44 115 ILE A N 1
ATOM 934 C CA . ILE A 1 115 ? -8.856 -5.225 -4.770 1.00 94.44 115 ILE A CA 1
ATOM 935 C C . ILE A 1 115 ? -7.974 -5.615 -3.580 1.00 94.44 115 ILE A C 1
ATOM 937 O O . ILE A 1 115 ? -7.742 -4.800 -2.683 1.00 94.44 115 ILE A O 1
ATOM 941 N N . ALA A 1 116 ? -7.437 -6.840 -3.591 1.00 94.88 116 ALA A N 1
ATOM 942 C CA . ALA A 1 116 ? -6.562 -7.332 -2.534 1.00 94.88 116 ALA A CA 1
ATOM 943 C C . ALA A 1 116 ? -5.323 -6.443 -2.364 1.00 94.88 116 ALA A C 1
ATOM 945 O O . ALA A 1 116 ? -4.958 -6.116 -1.235 1.00 94.88 116 ALA A O 1
ATOM 946 N N . GLN A 1 117 ? -4.717 -5.994 -3.466 1.00 95.94 117 GLN A N 1
ATOM 947 C CA . GLN A 1 117 ? -3.507 -5.180 -3.450 1.00 95.94 117 GLN A CA 1
ATOM 948 C C . GLN A 1 117 ? -3.758 -3.774 -2.919 1.00 95.94 117 GLN A C 1
ATOM 950 O O . GLN A 1 117 ? -3.041 -3.325 -2.021 1.00 95.94 117 GLN A O 1
ATOM 955 N N . ALA A 1 118 ? -4.779 -3.083 -3.429 1.00 95.31 118 ALA A N 1
ATOM 956 C CA . ALA A 1 118 ? -5.146 -1.758 -2.935 1.00 95.31 118 ALA A CA 1
ATOM 957 C C . ALA A 1 118 ? -5.459 -1.815 -1.436 1.00 95.31 118 ALA A C 1
ATOM 959 O O . ALA A 1 118 ? -4.910 -1.041 -0.644 1.00 95.31 118 ALA A O 1
ATOM 960 N N . ARG A 1 119 ? -6.271 -2.798 -1.030 1.00 95.81 119 ARG A N 1
ATOM 961 C CA . ARG A 1 119 ? -6.691 -2.935 0.361 1.00 95.81 119 ARG A CA 1
ATOM 962 C C . ARG A 1 119 ? -5.544 -3.330 1.286 1.00 95.81 119 ARG A C 1
ATOM 964 O O . ARG A 1 119 ? -5.444 -2.786 2.385 1.00 95.81 119 ARG A O 1
ATOM 971 N N . PHE A 1 120 ? -4.643 -4.206 0.842 1.00 96.69 120 PHE A N 1
ATOM 972 C CA . PHE A 1 120 ? -3.425 -4.549 1.575 1.00 96.69 120 PHE A CA 1
ATOM 973 C C . PHE A 1 120 ? -2.579 -3.305 1.879 1.00 96.69 120 PHE A C 1
ATOM 975 O O . PHE A 1 120 ? -2.230 -3.078 3.040 1.00 96.69 120 PHE A O 1
ATOM 982 N N . HIS A 1 121 ? -2.291 -2.474 0.869 1.00 96.62 121 HIS A N 1
ATOM 983 C CA . HIS A 1 121 ? -1.476 -1.264 1.044 1.00 96.62 121 HIS A CA 1
ATOM 984 C C . HIS A 1 121 ? -2.143 -0.262 1.984 1.00 96.62 121 HIS A C 1
ATOM 986 O O . HIS A 1 121 ? -1.485 0.270 2.880 1.00 96.62 121 HIS A O 1
ATOM 992 N N . GLN A 1 122 ? -3.451 -0.055 1.837 1.00 96.44 122 GLN A N 1
ATOM 993 C CA . GLN A 1 122 ? -4.228 0.818 2.714 1.00 96.44 122 GLN A CA 1
ATOM 994 C C . GLN A 1 122 ? -4.181 0.350 4.177 1.00 96.44 122 GLN A C 1
ATOM 996 O O . GLN A 1 122 ? -3.835 1.117 5.080 1.00 96.44 122 GLN A O 1
ATOM 1001 N N . LEU A 1 123 ? -4.46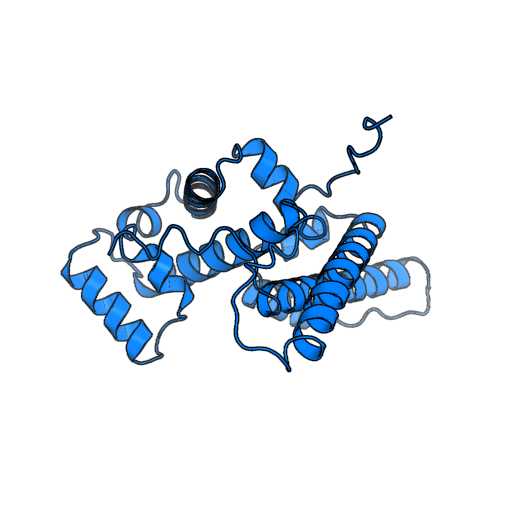7 -0.934 4.418 1.00 97.12 123 LEU A N 1
ATOM 1002 C CA . LEU A 1 123 ? -4.435 -1.523 5.753 1.00 97.12 123 LEU A CA 1
ATOM 1003 C C . LEU A 1 123 ? -3.032 -1.455 6.359 1.00 97.12 123 LEU A C 1
ATOM 1005 O O . LEU A 1 123 ? -2.892 -1.069 7.520 1.00 97.12 123 LEU A O 1
ATOM 1009 N N . LEU A 1 124 ? -1.988 -1.783 5.595 1.00 97.75 124 LEU A N 1
ATOM 1010 C CA . LEU A 1 124 ? -0.615 -1.778 6.091 1.00 97.75 124 LEU A CA 1
ATOM 1011 C C . LEU A 1 124 ? -0.119 -0.362 6.413 1.00 97.75 124 LEU A C 1
ATOM 1013 O O . LEU A 1 124 ? 0.491 -0.170 7.468 1.00 97.75 124 LEU A O 1
ATOM 1017 N N . ARG A 1 125 ? -0.422 0.641 5.578 1.00 97.38 125 ARG A N 1
ATOM 1018 C CA . ARG A 1 125 ? -0.136 2.053 5.893 1.00 97.38 125 ARG A CA 1
ATOM 1019 C C . ARG A 1 125 ? -0.823 2.485 7.178 1.00 97.38 125 ARG A C 1
ATOM 1021 O O . ARG A 1 125 ? -0.161 3.023 8.067 1.00 97.38 125 ARG A O 1
ATOM 1028 N N . GLY A 1 126 ? -2.119 2.202 7.303 1.00 97.50 126 GLY A N 1
ATOM 1029 C CA . GLY A 1 126 ? -2.886 2.506 8.507 1.00 97.50 126 GLY A CA 1
ATOM 1030 C C . GLY A 1 126 ? -2.298 1.848 9.752 1.00 97.50 126 GLY A C 1
ATOM 1031 O O . GLY A 1 126 ? -2.133 2.498 10.784 1.00 97.50 126 GLY A O 1
ATOM 1032 N N . ALA A 1 127 ? -1.900 0.580 9.637 1.00 98.06 127 ALA A N 1
ATOM 1033 C CA . ALA A 1 127 ? -1.351 -0.193 10.740 1.00 98.06 127 ALA A CA 1
ATOM 1034 C C . ALA A 1 127 ? 0.005 0.367 11.185 1.00 98.06 127 ALA A C 1
ATOM 1036 O O . ALA A 1 127 ? 0.256 0.506 12.381 1.00 98.06 127 ALA A O 1
ATOM 1037 N N . LEU A 1 128 ? 0.884 0.708 10.236 1.00 97.69 128 LEU A N 1
ATOM 1038 C CA . LEU A 1 128 ? 2.194 1.302 10.515 1.00 97.69 128 LEU A CA 1
ATOM 1039 C C . LEU A 1 128 ? 2.060 2.699 11.130 1.00 97.69 128 LEU A C 1
ATOM 1041 O O . LEU A 1 128 ? 2.754 3.011 12.100 1.00 97.69 128 LEU A O 1
ATOM 1045 N N . ALA A 1 129 ? 1.148 3.522 10.607 1.00 97.56 129 ALA A N 1
ATOM 1046 C CA . ALA A 1 129 ? 0.856 4.845 11.145 1.00 97.56 129 ALA A CA 1
ATOM 1047 C C . ALA A 1 129 ? 0.348 4.756 12.592 1.00 97.56 129 ALA A C 1
ATOM 1049 O O . ALA A 1 129 ? 0.932 5.379 13.482 1.00 97.56 129 ALA A O 1
ATOM 1050 N N . ALA A 1 130 ? -0.660 3.914 12.846 1.00 97.38 130 ALA A N 1
ATOM 1051 C CA . ALA A 1 130 ? -1.187 3.663 14.185 1.00 97.38 130 ALA A CA 1
ATOM 1052 C C . ALA A 1 130 ? -0.115 3.084 15.122 1.00 97.38 130 ALA A C 1
ATOM 1054 O O . ALA A 1 130 ? 0.019 3.528 16.261 1.00 97.38 130 ALA A O 1
ATOM 1055 N N . LYS A 1 131 ? 0.713 2.144 14.644 1.00 97.19 131 LYS A N 1
ATOM 1056 C CA . LYS A 1 131 ? 1.809 1.554 15.425 1.00 97.19 131 LYS A CA 1
ATOM 1057 C C . LYS A 1 131 ? 2.826 2.598 15.873 1.00 97.19 131 LYS A C 1
ATOM 1059 O O . LYS A 1 131 ? 3.247 2.581 17.027 1.00 97.19 131 LYS A O 1
ATOM 1064 N N . ARG A 1 132 ? 3.227 3.488 14.964 1.00 97.19 132 ARG A N 1
ATOM 1065 C CA . ARG A 1 132 ? 4.165 4.577 15.256 1.00 97.19 132 ARG A CA 1
ATOM 1066 C C . ARG A 1 132 ? 3.567 5.565 16.254 1.00 97.19 132 ARG A C 1
ATOM 1068 O O . ARG A 1 132 ? 4.259 5.944 17.191 1.00 97.19 132 ARG A O 1
ATOM 1075 N N . TRP A 1 133 ? 2.298 5.929 16.074 1.00 97.38 133 TRP A N 1
ATOM 1076 C CA . TRP A 1 133 ? 1.575 6.828 16.974 1.00 97.38 133 TRP A CA 1
ATOM 1077 C C . TRP A 1 133 ? 1.431 6.253 18.392 1.00 97.38 133 TRP A C 1
ATOM 1079 O O . TRP A 1 133 ? 1.682 6.957 19.364 1.00 97.38 133 TRP A O 1
ATOM 1089 N N . LEU A 1 134 ? 1.120 4.957 18.520 1.00 96.62 134 LEU A N 1
ATOM 1090 C CA . LEU A 1 134 ? 1.035 4.267 19.815 1.00 96.62 134 LEU A CA 1
ATOM 1091 C C . LEU A 1 134 ? 2.369 4.276 20.584 1.00 96.62 134 LEU A C 1
ATOM 1093 O O . LEU A 1 134 ? 2.379 4.219 21.814 1.00 96.62 134 LEU A O 1
ATOM 1097 N N . GLY A 1 135 ? 3.508 4.312 19.887 1.00 94.88 135 GLY A N 1
ATOM 1098 C CA . GLY A 1 135 ? 4.829 4.291 20.510 1.00 94.88 135 GLY A CA 1
ATOM 1099 C C . GLY A 1 135 ? 5.025 3.067 21.414 1.00 94.88 135 GLY A C 1
ATOM 1100 O O . GLY A 1 135 ? 5.068 1.927 20.946 1.00 94.88 135 GLY A O 1
ATOM 1101 N N . ARG A 1 136 ? 5.176 3.303 22.725 1.00 91.50 136 ARG A N 1
ATOM 1102 C CA . ARG A 1 136 ? 5.339 2.245 23.742 1.00 91.50 136 ARG A CA 1
ATOM 1103 C C . ARG A 1 136 ? 4.026 1.808 24.389 1.00 91.50 136 ARG A C 1
ATOM 1105 O O . ARG A 1 136 ? 4.057 0.855 25.166 1.00 91.50 136 ARG A O 1
ATOM 1112 N N . GLU A 1 137 ? 2.905 2.450 24.075 1.00 91.50 137 GLU A N 1
ATOM 1113 C CA . GLU A 1 137 ? 1.609 2.100 24.647 1.00 91.50 137 GLU A CA 1
ATOM 1114 C C . GLU A 1 137 ? 1.162 0.717 24.179 1.00 91.50 137 GLU A C 1
ATOM 1116 O O . GLU A 1 137 ? 1.149 0.396 22.989 1.00 91.50 137 GLU A O 1
ATOM 1121 N N . ARG A 1 138 ? 0.828 -0.144 25.146 1.00 86.94 138 ARG A N 1
ATOM 1122 C CA . ARG A 1 138 ? 0.567 -1.568 24.890 1.00 86.94 138 ARG A CA 1
ATOM 1123 C C . ARG A 1 138 ? -0.873 -2.004 25.135 1.00 86.94 138 ARG A C 1
ATOM 1125 O O . ARG A 1 138 ? -1.196 -3.145 24.812 1.00 86.94 138 ARG A O 1
ATOM 1132 N N . HIS A 1 139 ? -1.694 -1.157 25.744 1.00 90.31 139 HIS A N 1
ATOM 1133 C CA . HIS A 1 139 ? -3.064 -1.489 26.125 1.00 90.31 139 HIS A CA 1
ATOM 1134 C C . HIS A 1 139 ? -4.005 -0.544 25.404 1.00 90.31 139 HIS A C 1
ATOM 1136 O O . HIS A 1 139 ? -3.976 0.642 25.683 1.00 90.31 139 HIS A O 1
ATOM 1142 N N . ALA A 1 140 ? -4.817 -1.057 24.483 1.00 89.00 140 ALA A N 1
ATOM 1143 C CA . ALA A 1 140 ? -5.826 -0.245 23.820 1.00 89.00 140 ALA A CA 1
ATOM 1144 C C . ALA A 1 140 ? -6.973 0.044 24.795 1.00 89.00 140 ALA A C 1
ATOM 1146 O O . ALA A 1 140 ? -7.649 -0.875 25.252 1.00 89.00 140 ALA A O 1
ATOM 1147 N N . THR A 1 141 ? -7.169 1.318 25.117 1.00 93.50 141 THR A N 1
ATOM 1148 C CA . THR A 1 141 ? -8.284 1.822 25.925 1.00 93.50 141 THR A CA 1
ATOM 1149 C C . THR A 1 141 ? -9.244 2.619 25.041 1.00 93.50 141 THR A C 1
ATOM 1151 O O . THR A 1 141 ? -8.888 3.034 23.935 1.00 93.50 141 THR A O 1
ATOM 1154 N N . SER A 1 142 ? -10.462 2.867 25.527 1.00 92.00 142 SER A N 1
ATOM 1155 C CA . SER A 1 142 ? -11.407 3.775 24.860 1.00 92.00 142 SER A CA 1
ATOM 1156 C C . SER A 1 142 ? -10.836 5.191 24.713 1.00 92.00 142 SER A C 1
ATOM 1158 O O . SER A 1 142 ? -11.030 5.820 23.678 1.00 92.00 142 SER A O 1
ATOM 1160 N N . ASP A 1 143 ? -10.066 5.656 25.700 1.00 94.94 143 ASP A N 1
ATOM 1161 C CA . ASP A 1 143 ? -9.331 6.923 25.640 1.00 94.94 143 ASP A CA 1
ATOM 1162 C C . ASP A 1 143 ? -8.321 6.956 24.479 1.00 94.94 143 ASP A C 1
ATOM 1164 O O . ASP A 1 143 ? -8.309 7.903 23.693 1.00 94.94 143 ASP A O 1
ATOM 1168 N N . LEU A 1 144 ? -7.519 5.898 24.302 1.00 95.19 144 LEU A N 1
ATOM 1169 C CA . LEU A 1 144 ? -6.569 5.814 23.186 1.00 95.19 144 LEU A CA 1
ATOM 1170 C C . LEU A 1 144 ? -7.267 5.847 21.829 1.00 95.19 144 LEU A C 1
ATOM 1172 O O . LEU A 1 144 ? -6.773 6.492 20.907 1.00 95.19 144 LEU A O 1
ATOM 1176 N N . ARG A 1 145 ? -8.421 5.190 21.706 1.00 95.94 145 ARG A N 1
ATOM 1177 C CA . ARG A 1 145 ? -9.238 5.255 20.492 1.00 95.94 145 ARG A CA 1
ATOM 1178 C C . ARG A 1 145 ? -9.684 6.689 20.201 1.00 95.94 145 ARG A C 1
ATOM 1180 O O . ARG A 1 145 ? -9.506 7.158 19.081 1.00 95.94 145 ARG A O 1
ATOM 1187 N N . THR A 1 146 ? -10.223 7.394 21.197 1.00 96.56 146 THR A N 1
ATOM 1188 C CA . THR A 1 146 ? -10.646 8.796 21.048 1.00 96.56 146 THR A CA 1
ATOM 1189 C C . THR A 1 146 ? -9.474 9.693 20.654 1.00 96.56 146 THR A C 1
ATOM 1191 O O . THR A 1 146 ? -9.601 10.482 19.721 1.00 96.56 146 THR A O 1
ATOM 1194 N N . ARG A 1 147 ? -8.307 9.529 21.289 1.00 96.88 147 ARG A N 1
ATOM 1195 C CA . ARG A 1 147 ? -7.100 10.298 20.952 1.00 96.88 147 ARG A CA 1
ATOM 1196 C C . ARG A 1 147 ? -6.569 10.007 19.551 1.00 96.88 147 ARG A C 1
ATOM 1198 O O . ARG A 1 147 ? -6.140 10.938 18.879 1.00 96.88 147 ARG A O 1
ATOM 1205 N N . LEU A 1 148 ? -6.616 8.753 19.095 1.00 96.69 148 LEU A N 1
ATOM 1206 C CA . LEU A 1 148 ? -6.246 8.399 17.722 1.00 96.69 148 LEU A CA 1
ATOM 1207 C C . LEU A 1 148 ? -7.141 9.131 16.717 1.00 96.69 148 LEU A C 1
ATOM 1209 O O . LEU A 1 148 ? -6.641 9.744 15.780 1.00 96.69 148 LEU A O 1
ATOM 1213 N N . LEU A 1 149 ? -8.461 9.075 16.917 1.00 96.81 149 LEU A N 1
ATOM 1214 C CA . LEU A 1 149 ? -9.422 9.724 16.024 1.00 96.81 149 LEU A CA 1
ATOM 1215 C C . LEU A 1 149 ? -9.288 11.254 16.053 1.00 96.81 149 LEU A C 1
ATOM 1217 O O . LEU A 1 149 ? -9.392 11.883 15.001 1.00 96.81 149 LEU A O 1
ATOM 1221 N N . GLY A 1 150 ? -8.991 11.835 17.220 1.00 97.00 150 GLY A N 1
ATOM 1222 C CA . GLY A 1 150 ? -8.642 13.252 17.350 1.00 97.00 150 GLY A CA 1
ATOM 1223 C C . GLY A 1 150 ? -7.410 13.608 16.519 1.00 97.00 150 GLY A C 1
ATOM 1224 O O . GLY A 1 150 ? -7.490 14.465 15.651 1.00 97.00 150 GLY A O 1
ATOM 1225 N N . ALA A 1 151 ? -6.314 12.857 16.670 1.00 97.44 151 ALA A N 1
ATOM 1226 C CA . ALA A 1 151 ? -5.086 13.083 15.905 1.00 97.44 151 ALA A CA 1
ATOM 1227 C C . ALA A 1 151 ? -5.283 12.961 14.379 1.00 97.44 151 ALA A C 1
ATOM 1229 O O . ALA A 1 151 ? -4.620 13.657 13.613 1.00 97.44 151 ALA A O 1
ATOM 1230 N N . ILE A 1 152 ? -6.184 12.085 13.922 1.00 97.00 152 ILE A N 1
ATOM 1231 C CA . ILE A 1 152 ? -6.554 11.980 12.501 1.00 97.00 152 ILE A CA 1
ATOM 1232 C C . ILE A 1 152 ? -7.355 13.210 12.057 1.00 97.00 152 ILE A C 1
ATOM 1234 O O . ILE A 1 152 ? -7.045 13.799 11.026 1.00 97.00 152 ILE A O 1
ATOM 1238 N N . THR A 1 153 ? -8.349 13.619 12.849 1.00 97.00 153 THR A N 1
ATOM 1239 C CA . THR A 1 153 ? -9.188 14.799 12.568 1.00 97.00 153 THR A CA 1
ATOM 1240 C C . THR A 1 153 ? -8.352 16.079 12.497 1.00 97.00 153 THR A C 1
ATOM 1242 O O . THR A 1 153 ? -8.564 16.903 11.613 1.00 97.00 153 THR A O 1
ATOM 1245 N N . ASP A 1 154 ? -7.341 16.193 13.358 1.00 97.25 154 ASP A N 1
ATOM 1246 C CA . ASP A 1 154 ? -6.410 17.323 13.403 1.00 97.25 154 ASP A CA 1
ATOM 1247 C C . ASP A 1 154 ? -5.324 17.258 12.306 1.00 97.25 154 ASP A C 1
ATOM 1249 O O . ASP A 1 154 ? -4.426 18.099 12.261 1.00 97.25 154 ASP A O 1
ATOM 1253 N N . GLY A 1 155 ? -5.350 16.241 11.434 1.00 95.50 155 GLY A N 1
ATOM 1254 C CA . GLY A 1 155 ? -4.388 16.065 10.341 1.00 95.50 155 GLY A CA 1
ATOM 1255 C C . GLY A 1 155 ? -2.983 15.632 10.781 1.00 95.50 155 GLY A C 1
ATOM 1256 O O . GLY A 1 155 ? -2.051 15.641 9.978 1.00 95.50 155 GLY A O 1
ATOM 1257 N N . GLN A 1 156 ? -2.801 15.231 12.041 1.00 95.88 156 GLN A N 1
ATOM 1258 C CA . GLN A 1 156 ? -1.511 14.788 12.587 1.00 95.88 156 GLN A CA 1
ATOM 1259 C C . GLN A 1 156 ? -1.168 13.342 12.206 1.00 95.88 156 GLN A C 1
ATOM 1261 O O . GLN A 1 156 ? -0.017 12.911 12.328 1.00 95.88 156 GLN A O 1
ATOM 1266 N N . LEU A 1 157 ? -2.164 12.569 11.771 1.00 95.25 157 LEU A N 1
ATOM 1267 C CA . LEU A 1 157 ? -2.023 11.166 11.409 1.00 95.25 157 LEU A CA 1
ATOM 1268 C C . LEU A 1 157 ? -2.774 10.859 10.110 1.00 95.25 157 LEU A C 1
ATOM 1270 O O . LEU A 1 157 ? -3.811 11.446 9.824 1.00 95.25 157 LEU A O 1
ATOM 1274 N N . ALA A 1 158 ? -2.257 9.913 9.326 1.00 94.19 158 ALA A N 1
ATOM 1275 C CA . ALA A 1 158 ? -2.893 9.492 8.082 1.00 94.19 158 ALA A CA 1
ATOM 1276 C C . ALA A 1 158 ? -4.289 8.889 8.327 1.00 94.19 158 ALA A C 1
ATOM 1278 O O . ALA A 1 158 ? -4.455 8.068 9.232 1.00 94.19 158 ALA A O 1
ATOM 1279 N N . ASN A 1 159 ? -5.251 9.217 7.456 1.00 95.38 159 ASN A N 1
ATOM 1280 C CA . ASN A 1 159 ? -6.637 8.732 7.531 1.00 95.38 159 ASN A CA 1
ATOM 1281 C C . ASN A 1 159 ? -6.744 7.200 7.575 1.00 95.38 159 ASN A C 1
ATOM 1283 O O . ASN A 1 159 ? -7.597 6.667 8.281 1.00 95.38 159 ASN A O 1
ATOM 1287 N N . ASP A 1 160 ? -5.838 6.484 6.899 1.00 96.50 160 ASP A N 1
ATOM 1288 C CA . ASP A 1 160 ? -5.787 5.014 6.905 1.00 96.50 160 ASP A CA 1
ATOM 1289 C C . ASP A 1 160 ? -5.655 4.431 8.329 1.00 96.50 160 ASP A C 1
ATOM 1291 O O . ASP A 1 160 ? -6.077 3.302 8.582 1.00 96.50 160 ASP A O 1
ATOM 1295 N N . ALA A 1 161 ? -5.107 5.182 9.295 1.00 97.50 161 ALA A N 1
ATOM 1296 C CA . ALA A 1 161 ? -5.007 4.737 10.687 1.00 97.50 161 ALA A CA 1
ATOM 1297 C C . ALA A 1 161 ? -6.380 4.555 11.359 1.00 97.50 161 ALA A C 1
ATOM 1299 O O . ALA A 1 161 ? -6.498 3.746 12.282 1.00 97.50 161 ALA A O 1
ATOM 1300 N N . ALA A 1 162 ? -7.428 5.238 10.877 1.00 96.88 162 ALA A N 1
ATOM 1301 C CA . ALA A 1 162 ? -8.789 5.095 11.396 1.00 96.88 162 ALA A CA 1
ATOM 1302 C C . ALA A 1 162 ? -9.322 3.664 11.232 1.00 96.88 162 ALA A C 1
ATOM 1304 O O . ALA A 1 162 ? -10.099 3.203 12.067 1.00 96.88 162 ALA A O 1
ATOM 1305 N N . LEU A 1 163 ? -8.848 2.932 10.213 1.00 96.81 163 LEU A N 1
ATOM 1306 C CA . LEU A 1 163 ? -9.220 1.534 9.956 1.00 96.81 163 LEU A CA 1
ATOM 1307 C C . LEU A 1 163 ? -8.857 0.598 11.118 1.00 96.81 163 LEU A C 1
ATOM 1309 O O . LEU A 1 163 ? -9.413 -0.491 11.230 1.00 96.81 163 LEU A O 1
ATOM 1313 N N . TRP A 1 164 ? -7.944 1.027 11.992 1.00 97.75 164 TRP A N 1
ATOM 1314 C CA . TRP A 1 164 ? -7.438 0.247 13.116 1.00 97.75 164 TRP A CA 1
ATOM 1315 C C . TRP A 1 164 ? -7.966 0.704 14.474 1.00 97.75 164 TRP A C 1
ATOM 1317 O O . TRP A 1 164 ? -7.589 0.114 15.484 1.00 97.75 164 TRP A O 1
ATOM 1327 N N . ALA A 1 165 ? -8.831 1.723 14.527 1.00 96.38 165 ALA A N 1
ATOM 1328 C CA . ALA A 1 165 ? -9.294 2.330 15.777 1.00 96.38 165 ALA A CA 1
ATOM 1329 C C . ALA A 1 165 ? -9.937 1.312 16.739 1.00 96.38 165 ALA A C 1
ATOM 1331 O O . ALA A 1 165 ? -9.704 1.363 17.947 1.00 96.38 165 ALA A O 1
ATOM 1332 N N . ASP A 1 166 ? -10.691 0.352 16.197 1.00 96.50 166 ASP A N 1
ATOM 1333 C CA . ASP A 1 166 ? -11.370 -0.695 16.972 1.00 96.50 166 ASP A CA 1
ATOM 1334 C C . ASP A 1 166 ? -10.488 -1.936 17.221 1.00 96.50 166 ASP A C 1
ATOM 1336 O O . ASP A 1 166 ? -10.838 -2.808 18.013 1.00 96.50 166 ASP A O 1
ATOM 1340 N N . GLU A 1 167 ? -9.317 -2.017 16.583 1.00 97.06 167 GLU A N 1
ATOM 1341 C CA . GLU A 1 167 ? -8.391 -3.158 16.658 1.00 97.06 167 GLU A CA 1
ATOM 1342 C C . GLU A 1 167 ? -6.983 -2.742 17.119 1.00 97.06 167 GLU A C 1
ATOM 1344 O O . GLU A 1 167 ? -5.995 -3.447 16.890 1.00 97.06 167 GLU A O 1
ATOM 1349 N N . LEU A 1 168 ? -6.874 -1.611 17.831 1.00 96.81 168 LEU A N 1
ATOM 1350 C CA . LEU A 1 168 ? -5.594 -1.054 18.281 1.00 96.81 168 LEU A CA 1
ATOM 1351 C C . LEU A 1 168 ? -4.778 -2.020 19.141 1.00 96.81 168 LEU A C 1
ATOM 1353 O O . LEU A 1 168 ? -3.551 -1.970 19.112 1.00 96.81 168 LEU A O 1
ATOM 1357 N N . SER A 1 169 ? -5.423 -2.919 19.888 1.00 96.25 169 SER A N 1
ATOM 1358 C CA . SER A 1 169 ? -4.726 -3.930 20.691 1.00 96.25 169 SER A CA 1
ATOM 1359 C C . SER A 1 169 ? -3.903 -4.882 19.818 1.00 96.25 169 SER A C 1
ATOM 1361 O O . SER A 1 169 ? -2.772 -5.218 20.178 1.00 96.25 169 SER A O 1
ATOM 1363 N N . GLN A 1 170 ? -4.423 -5.254 18.646 1.00 97.19 170 GLN A N 1
ATOM 1364 C CA . GLN A 1 170 ? -3.736 -6.120 17.688 1.00 97.19 170 GLN A CA 1
ATOM 1365 C C . GLN A 1 170 ? -2.554 -5.391 17.039 1.00 97.19 170 GLN A C 1
ATOM 1367 O O . GLN A 1 170 ? -1.481 -5.970 16.887 1.00 97.19 170 GLN A O 1
ATOM 1372 N N . VAL A 1 171 ? -2.700 -4.098 16.729 1.00 97.56 171 VAL A N 1
ATOM 1373 C CA . VAL A 1 171 ? -1.594 -3.262 16.226 1.00 97.56 171 VAL A CA 1
ATOM 1374 C C . VAL A 1 171 ? -0.526 -3.042 17.306 1.00 97.56 171 VAL A C 1
ATOM 1376 O O . VAL A 1 171 ? 0.678 -3.125 17.043 1.00 97.56 171 VAL A O 1
ATOM 1379 N N . ALA A 1 172 ? -0.934 -2.805 18.553 1.00 96.44 172 ALA A N 1
ATOM 1380 C CA . ALA A 1 172 ? -0.027 -2.615 19.681 1.00 96.44 172 ALA A CA 1
ATOM 1381 C C . ALA A 1 172 ? 0.792 -3.883 19.974 1.00 96.44 172 ALA A C 1
ATOM 1383 O O . ALA A 1 172 ? 2.000 -3.794 20.223 1.00 96.44 172 ALA A O 1
ATOM 1384 N N . ARG A 1 173 ? 0.167 -5.064 19.900 1.00 96.50 173 ARG A N 1
ATOM 1385 C CA . ARG A 1 173 ? 0.779 -6.371 20.188 1.00 96.50 173 ARG A CA 1
ATOM 1386 C C . ARG A 1 173 ? 0.485 -7.373 19.068 1.00 96.50 173 ARG A C 1
ATOM 1388 O O . ARG A 1 173 ? -0.288 -8.310 19.273 1.00 96.50 173 ARG A O 1
ATOM 1395 N N . PRO A 1 174 ? 1.109 -7.210 17.892 1.00 97.19 174 PRO A N 1
ATOM 1396 C CA . PRO A 1 174 ? 0.848 -8.107 16.784 1.00 97.19 174 PRO A CA 1
ATOM 1397 C C . PRO A 1 174 ? 1.352 -9.518 17.120 1.00 97.19 174 PRO A C 1
ATOM 1399 O O . PRO A 1 174 ? 2.392 -9.653 17.782 1.00 97.19 174 PRO A O 1
ATOM 1402 N N . PRO A 1 175 ? 0.675 -10.582 16.652 1.00 97.06 175 PRO A N 1
ATOM 1403 C CA . PRO A 1 175 ? 1.128 -11.953 16.844 1.00 97.06 175 PRO A CA 1
ATOM 1404 C C . PRO A 1 175 ? 2.582 -12.122 16.397 1.00 97.06 175 PRO A C 1
ATOM 1406 O O . PRO A 1 175 ? 2.966 -11.702 15.304 1.00 97.06 175 PRO A O 1
ATOM 1409 N N . ARG A 1 176 ? 3.418 -12.710 17.264 1.00 96.56 176 ARG A N 1
ATOM 1410 C CA . ARG A 1 176 ? 4.866 -12.896 17.031 1.00 96.56 176 ARG A CA 1
ATOM 1411 C C . ARG A 1 176 ? 5.627 -11.596 16.710 1.00 96.56 176 ARG A C 1
ATOM 1413 O O . ARG A 1 176 ? 6.673 -11.644 16.070 1.00 96.56 176 ARG A O 1
ATOM 1420 N N . GLY A 1 177 ? 5.094 -10.434 17.095 1.00 96.00 177 GLY A N 1
ATOM 1421 C CA . GLY A 1 177 ? 5.678 -9.135 16.757 1.00 96.00 177 GLY A CA 1
ATOM 1422 C C . GLY A 1 177 ? 5.512 -8.724 15.286 1.00 96.00 177 GLY A C 1
ATOM 1423 O O . GLY A 1 177 ? 6.133 -7.753 14.866 1.00 96.00 177 GLY A O 1
ATOM 1424 N N . ARG A 1 178 ? 4.694 -9.431 14.489 1.00 96.81 178 ARG A N 1
ATOM 1425 C CA . ARG A 1 178 ? 4.601 -9.239 13.031 1.00 96.81 178 ARG A CA 1
ATOM 1426 C C . ARG A 1 178 ? 3.288 -8.586 12.617 1.00 96.81 178 ARG A C 1
ATOM 1428 O O . ARG A 1 178 ? 2.255 -9.245 12.546 1.00 96.81 178 ARG A O 1
ATOM 1435 N N . LEU A 1 179 ? 3.347 -7.302 12.267 1.00 97.00 179 LEU A N 1
ATOM 1436 C CA . LEU A 1 179 ? 2.169 -6.530 11.857 1.00 97.00 179 LEU A CA 1
ATOM 1437 C C . LEU A 1 179 ? 1.488 -7.090 10.599 1.00 97.00 179 LEU A C 1
ATOM 1439 O O . LEU A 1 179 ? 0.267 -7.074 10.507 1.00 97.00 179 LEU A O 1
ATOM 1443 N N . LEU A 1 180 ? 2.264 -7.671 9.677 1.00 96.38 180 LEU A N 1
ATOM 1444 C CA . LEU A 1 180 ? 1.723 -8.318 8.479 1.00 96.38 180 LEU A CA 1
ATOM 1445 C C . LEU A 1 180 ? 0.714 -9.429 8.803 1.00 96.38 180 LEU A C 1
ATOM 1447 O O . LEU A 1 180 ? -0.239 -9.592 8.057 1.00 96.38 180 LEU A O 1
ATOM 1451 N N . LEU A 1 181 ? 0.877 -10.170 9.908 1.00 97.06 181 LEU A N 1
ATOM 1452 C CA . LEU A 1 181 ? -0.097 -11.204 10.290 1.00 97.06 181 LEU A CA 1
ATOM 1453 C C . LEU A 1 181 ? -1.456 -10.595 10.646 1.00 97.06 181 LEU A C 1
ATOM 1455 O O . LEU A 1 181 ? -2.487 -11.158 10.300 1.00 97.06 181 LEU A O 1
ATOM 1459 N N . VAL A 1 182 ? -1.450 -9.428 11.293 1.00 98.06 182 VAL A N 1
ATOM 1460 C CA . VAL A 1 182 ? -2.671 -8.685 11.627 1.00 98.06 182 VAL A CA 1
ATOM 1461 C C . VAL A 1 182 ? -3.336 -8.152 10.355 1.00 98.06 182 VAL A C 1
ATOM 1463 O O . VAL A 1 182 ? -4.543 -8.295 10.185 1.00 98.06 182 VAL A O 1
ATOM 1466 N N . VAL A 1 183 ? -2.544 -7.586 9.438 1.00 97.88 183 VAL A N 1
ATOM 1467 C CA . VAL A 1 183 ? -3.036 -7.066 8.151 1.00 97.88 183 VAL A CA 1
ATOM 1468 C C . VAL A 1 183 ? -3.677 -8.174 7.313 1.00 97.88 183 VAL A C 1
ATOM 1470 O O . VAL A 1 183 ? -4.803 -8.001 6.860 1.00 97.88 183 VAL A O 1
ATOM 1473 N N . PHE A 1 184 ? -3.0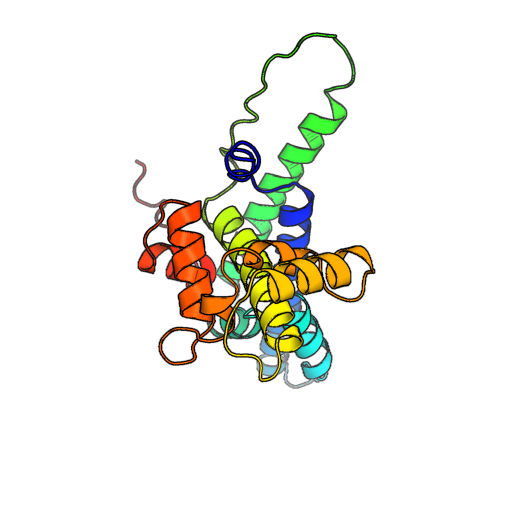16 -9.324 7.152 1.00 97.19 184 PHE A N 1
ATOM 1474 C CA . PHE A 1 184 ? -3.576 -10.440 6.382 1.00 97.19 184 PHE A CA 1
ATOM 1475 C C . PHE A 1 184 ? -4.818 -11.050 7.038 1.00 97.19 184 PHE A C 1
ATOM 1477 O O . PHE A 1 184 ? -5.804 -11.269 6.346 1.00 97.19 184 PHE A O 1
ATOM 1484 N N . ALA A 1 185 ? -4.833 -11.225 8.365 1.00 97.50 185 ALA A N 1
ATOM 1485 C CA . ALA A 1 185 ? -6.025 -11.706 9.070 1.00 97.50 185 ALA A CA 1
ATOM 1486 C C . ALA A 1 185 ? -7.220 -10.739 8.942 1.00 97.50 185 ALA A C 1
ATOM 1488 O O . ALA A 1 185 ? -8.382 -11.151 8.954 1.00 97.50 185 ALA A O 1
ATOM 1489 N N . ARG A 1 186 ? -6.964 -9.429 8.829 1.00 97.44 186 ARG A N 1
ATOM 1490 C CA . ARG A 1 186 ? -8.005 -8.442 8.517 1.00 97.44 186 ARG A CA 1
ATOM 1491 C C . ARG A 1 186 ? -8.470 -8.558 7.066 1.00 97.44 186 ARG A C 1
ATOM 1493 O O . ARG A 1 186 ? -9.674 -8.594 6.841 1.00 97.44 186 ARG A O 1
ATOM 1500 N N . LEU A 1 187 ? -7.539 -8.655 6.123 1.00 96.31 187 LEU A N 1
ATOM 1501 C CA . LEU A 1 187 ? -7.823 -8.765 4.693 1.00 96.31 187 LEU A CA 1
ATOM 1502 C C . LEU A 1 187 ? -8.633 -10.033 4.360 1.00 96.31 187 LEU A C 1
ATOM 1504 O O . LEU A 1 187 ? -9.600 -9.953 3.613 1.00 96.31 187 LEU A O 1
ATOM 1508 N N . GLU A 1 188 ? -8.306 -11.169 4.981 1.00 96.19 188 GLU A N 1
ATOM 1509 C CA . GLU A 1 188 ? -9.052 -12.433 4.869 1.00 96.19 188 GLU A CA 1
ATOM 1510 C C . GLU A 1 188 ? -10.498 -12.287 5.354 1.00 96.19 188 GLU A C 1
ATOM 1512 O O . GLU A 1 188 ? -11.425 -12.680 4.651 1.00 96.19 188 GLU A O 1
ATOM 1517 N N . ARG A 1 189 ? -10.721 -11.643 6.510 1.00 95.94 189 ARG A N 1
ATOM 1518 C CA . ARG A 1 189 ? -12.081 -11.364 7.006 1.00 95.94 189 ARG A CA 1
ATOM 1519 C C . ARG A 1 189 ? -12.862 -10.413 6.099 1.00 95.94 189 ARG A C 1
ATOM 1521 O O . ARG A 1 189 ? -14.075 -10.558 5.991 1.00 95.94 189 ARG A O 1
ATOM 1528 N N . GLU A 1 190 ? -12.199 -9.423 5.502 1.00 94.69 190 GLU A N 1
ATOM 1529 C CA . GLU A 1 190 ? -12.859 -8.422 4.654 1.00 94.69 190 GLU A CA 1
ATOM 1530 C C . GLU A 1 190 ? -13.197 -8.957 3.260 1.00 94.69 190 GLU A C 1
ATOM 1532 O O . GLU A 1 190 ? -14.270 -8.651 2.740 1.00 94.69 190 GLU A O 1
ATOM 1537 N N . LEU A 1 191 ? -12.310 -9.761 2.669 1.00 93.44 191 LEU A N 1
ATOM 1538 C CA . LEU A 1 191 ? -12.458 -10.249 1.296 1.00 93.44 191 LEU A CA 1
ATOM 1539 C C . LEU A 1 191 ? -13.011 -11.675 1.210 1.00 93.44 191 LEU A C 1
ATOM 1541 O O . LEU A 1 191 ? -13.476 -12.074 0.148 1.00 93.44 191 LEU A O 1
ATOM 1545 N N . GLY A 1 192 ? -12.982 -12.445 2.301 1.00 95.00 192 GLY A N 1
ATOM 1546 C CA . GLY A 1 192 ? -13.378 -13.855 2.290 1.00 95.00 192 GLY A CA 1
ATOM 1547 C C . GLY A 1 192 ? -12.426 -14.752 1.490 1.00 95.00 192 GLY A C 1
ATOM 1548 O O . GLY A 1 192 ? -12.829 -15.825 1.057 1.00 95.00 192 GLY A O 1
ATOM 1549 N N . ILE A 1 193 ? -11.182 -14.308 1.282 1.00 94.12 193 ILE A N 1
ATOM 1550 C CA . ILE A 1 193 ? -10.136 -15.015 0.532 1.00 94.12 193 ILE A CA 1
ATOM 1551 C C . ILE A 1 193 ? -9.123 -15.572 1.533 1.00 94.12 193 ILE A C 1
ATOM 1553 O O . ILE A 1 193 ? -8.663 -14.840 2.410 1.00 94.12 193 ILE A O 1
ATOM 1557 N N . ALA A 1 194 ? -8.747 -16.842 1.389 1.00 94.88 194 ALA A N 1
ATOM 1558 C CA . ALA A 1 194 ? -7.811 -17.496 2.302 1.00 94.88 194 ALA A CA 1
ATOM 1559 C C . ALA A 1 194 ? -6.426 -16.815 2.307 1.00 94.88 194 ALA A C 1
ATOM 1561 O O . ALA A 1 194 ? -5.928 -16.402 1.257 1.00 94.88 194 ALA A O 1
ATOM 1562 N N . ASP A 1 195 ? -5.744 -16.774 3.463 1.00 92.69 195 ASP A N 1
ATOM 1563 C CA . ASP A 1 195 ? -4.417 -16.131 3.618 1.00 92.69 195 ASP A CA 1
ATOM 1564 C C . ASP A 1 195 ? -3.402 -16.565 2.543 1.00 92.69 195 ASP A C 1
ATOM 1566 O O . ASP A 1 195 ? -2.677 -15.730 2.000 1.00 92.69 195 ASP A O 1
ATOM 1570 N N . ARG A 1 196 ? -3.379 -17.854 2.176 1.00 93.12 196 ARG A N 1
ATOM 1571 C CA . ARG A 1 196 ? -2.488 -18.371 1.123 1.00 93.12 196 ARG A CA 1
ATOM 1572 C C . ARG A 1 196 ? -2.745 -17.704 -0.233 1.00 93.12 196 ARG A C 1
ATOM 1574 O O . ARG A 1 196 ? -1.792 -17.328 -0.912 1.00 93.12 196 ARG A O 1
ATOM 1581 N N . GLU A 1 197 ? -4.007 -17.568 -0.620 1.00 92.81 197 GLU A N 1
ATOM 1582 C CA . GLU A 1 197 ? -4.424 -16.978 -1.895 1.00 92.81 197 GLU A CA 1
ATOM 1583 C C . GLU A 1 197 ? -4.250 -15.454 -1.891 1.00 92.81 197 GLU A C 1
ATOM 1585 O O . GLU A 1 197 ? -3.784 -14.881 -2.876 1.00 92.81 197 GLU A O 1
ATOM 1590 N N . LEU A 1 198 ? -4.493 -14.795 -0.753 1.00 93.44 198 LEU A N 1
ATOM 1591 C CA . LEU A 1 198 ? -4.186 -13.374 -0.577 1.00 93.44 198 LEU A CA 1
ATOM 1592 C C . LEU A 1 198 ? -2.692 -13.091 -0.715 1.00 93.44 198 LEU A C 1
ATOM 1594 O O . LEU A 1 198 ? -2.304 -12.156 -1.409 1.00 93.44 198 LEU A O 1
ATOM 1598 N N . ARG A 1 199 ? -1.832 -13.896 -0.084 1.00 91.88 199 ARG A N 1
ATOM 1599 C CA . ARG A 1 199 ? -0.375 -13.747 -0.218 1.00 91.88 199 ARG A CA 1
ATOM 1600 C C . ARG A 1 199 ? 0.081 -13.958 -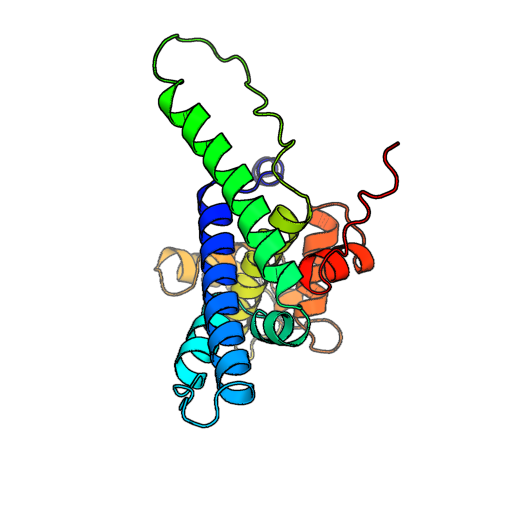1.649 1.00 91.88 199 ARG A C 1
ATOM 1602 O O . ARG A 1 199 ? 0.949 -13.215 -2.101 1.00 91.88 199 ARG A O 1
ATOM 1609 N N . ALA A 1 200 ? -0.499 -14.935 -2.345 1.00 90.62 200 ALA A N 1
ATOM 1610 C CA . ALA A 1 200 ? -0.242 -15.114 -3.764 1.00 90.62 200 ALA A CA 1
ATOM 1611 C C . ALA A 1 200 ? -0.658 -13.852 -4.530 1.00 90.62 200 ALA A C 1
ATOM 1613 O O . ALA A 1 200 ? 0.180 -13.225 -5.156 1.00 90.62 200 ALA A O 1
ATOM 1614 N N . SER A 1 201 ? -1.893 -13.381 -4.361 1.00 89.69 201 SER A N 1
ATOM 1615 C CA . SER A 1 201 ? -2.403 -12.171 -5.024 1.00 89.69 201 SER A CA 1
ATOM 1616 C C . SER A 1 201 ? -1.510 -10.948 -4.799 1.00 89.69 201 SER A C 1
ATOM 1618 O O . SER A 1 201 ? -1.234 -10.193 -5.732 1.00 89.69 201 SER A O 1
ATOM 1620 N N . VAL A 1 202 ? -1.014 -10.777 -3.570 1.00 88.94 202 VAL A N 1
ATOM 1621 C CA . VAL A 1 202 ? -0.234 -9.600 -3.183 1.00 88.94 202 VAL A CA 1
ATOM 1622 C C . VAL A 1 202 ? 1.223 -9.666 -3.646 1.00 88.94 202 VAL A C 1
ATOM 1624 O O . VAL A 1 202 ? 1.759 -8.660 -4.114 1.00 88.94 202 VAL A O 1
ATOM 1627 N N . PHE A 1 203 ? 1.866 -10.833 -3.538 1.00 86.31 203 PHE A N 1
ATOM 1628 C CA . PHE A 1 203 ? 3.322 -10.963 -3.678 1.00 86.31 203 PHE A CA 1
ATOM 1629 C C . PHE A 1 203 ? 3.783 -11.859 -4.826 1.00 86.31 203 PHE A C 1
ATOM 1631 O O . PHE A 1 203 ? 4.802 -11.577 -5.446 1.00 86.31 203 PHE A O 1
ATOM 1638 N N . VAL A 1 204 ? 3.055 -12.933 -5.118 1.00 77.38 204 VAL A N 1
ATOM 1639 C CA . VAL A 1 204 ? 3.460 -13.923 -6.118 1.00 77.38 204 VAL A CA 1
ATOM 1640 C C . VAL A 1 204 ? 2.608 -13.675 -7.346 1.00 77.38 204 VAL A C 1
ATOM 1642 O O . VAL A 1 204 ? 1.433 -14.037 -7.363 1.00 77.38 204 VAL A O 1
ATOM 1645 N N . GLY A 1 205 ? 3.192 -13.009 -8.345 1.00 65.00 205 GLY A N 1
ATOM 1646 C CA . GLY A 1 205 ? 2.572 -12.790 -9.648 1.00 65.00 205 GLY A CA 1
ATOM 1647 C C . GLY A 1 205 ? 1.659 -13.949 -10.014 1.00 65.00 205 GLY A C 1
ATOM 1648 O O . GLY A 1 205 ? 2.101 -15.097 -9.988 1.00 65.00 205 GLY A O 1
ATOM 1649 N N . HIS A 1 206 ? 0.374 -13.677 -10.246 1.00 57.97 206 HIS A N 1
ATOM 1650 C CA . HIS A 1 206 ? -0.519 -14.706 -10.751 1.00 57.97 206 HIS A CA 1
ATOM 1651 C C . HIS A 1 206 ? -0.002 -15.070 -12.139 1.00 57.97 206 HIS A C 1
ATOM 1653 O O . HIS A 1 206 ? -0.331 -14.408 -13.118 1.00 57.97 206 HIS A O 1
ATOM 1659 N N . ALA A 1 207 ? 0.858 -16.087 -12.213 1.00 49.44 207 ALA A N 1
ATOM 1660 C CA . ALA A 1 207 ? 1.099 -16.811 -13.443 1.00 49.44 207 ALA A CA 1
ATOM 1661 C C . ALA A 1 207 ? -0.280 -17.320 -13.853 1.00 49.44 207 ALA A C 1
ATOM 1663 O O . ALA A 1 207 ? -0.854 -18.165 -13.167 1.00 49.44 207 ALA A O 1
ATOM 1664 N N . ALA A 1 208 ? -0.860 -16.652 -14.846 1.00 44.75 208 ALA A N 1
ATOM 1665 C CA . ALA A 1 208 ? -2.270 -16.696 -15.171 1.00 44.75 208 ALA A CA 1
ATOM 1666 C C . ALA A 1 208 ? -2.819 -18.130 -15.141 1.00 44.75 208 ALA A C 1
ATOM 1668 O O . ALA A 1 208 ? -2.578 -18.925 -16.044 1.00 44.75 208 ALA A O 1
ATOM 1669 N N . SER A 1 209 ? -3.630 -18.444 -14.132 1.00 44.25 209 SER A N 1
ATOM 1670 C CA . SER A 1 209 ? -4.496 -19.626 -14.102 1.00 44.25 209 SER A CA 1
ATOM 1671 C C . SER A 1 209 ? -5.763 -19.406 -14.944 1.00 44.25 209 SER A C 1
ATOM 1673 O O . SER A 1 209 ? -6.846 -19.870 -14.603 1.00 44.25 209 SER A O 1
ATOM 1675 N N . HIS A 1 210 ? -5.644 -18.673 -16.055 1.00 45.31 210 HIS A N 1
ATOM 1676 C CA . HIS A 1 210 ? -6.681 -18.562 -17.088 1.00 45.31 210 HIS A CA 1
ATOM 1677 C C . HIS A 1 210 ? -6.529 -19.609 -18.199 1.00 45.31 210 HIS A C 1
ATOM 1679 O O . HIS A 1 210 ? -7.302 -19.596 -19.145 1.00 45.31 210 HIS A O 1
ATOM 1685 N N . ALA A 1 211 ? -5.598 -20.556 -18.058 1.00 42.22 211 ALA A N 1
ATOM 1686 C CA . ALA A 1 211 ? -5.455 -21.687 -18.975 1.00 42.22 211 ALA A CA 1
ATOM 1687 C C . ALA A 1 211 ? -6.485 -22.824 -18.760 1.00 42.22 211 ALA A C 1
ATOM 1689 O O . ALA A 1 211 ? -6.322 -23.875 -19.360 1.00 42.22 211 ALA A O 1
ATOM 1690 N N . ASP A 1 212 ? -7.514 -22.638 -17.921 1.00 36.84 212 ASP A N 1
ATOM 1691 C CA . ASP A 1 212 ? -8.487 -23.693 -17.561 1.00 36.84 212 ASP A CA 1
ATOM 1692 C C . ASP A 1 212 ? -9.960 -23.230 -17.678 1.00 36.84 212 ASP A C 1
ATOM 1694 O O . ASP A 1 212 ? -10.850 -23.699 -16.969 1.00 36.84 212 ASP A O 1
ATOM 1698 N N . ARG A 1 213 ? -10.234 -22.263 -18.563 1.00 42.06 213 ARG A N 1
ATOM 1699 C CA . ARG A 1 213 ? -11.599 -21.900 -18.986 1.00 42.06 213 ARG A CA 1
ATOM 1700 C C . ARG A 1 213 ? -11.762 -22.141 -20.490 1.00 42.06 213 ARG A C 1
ATOM 1702 O O . ARG A 1 213 ? -11.966 -21.184 -21.226 1.00 42.06 213 ARG A O 1
ATOM 1709 N N . ASP A 1 214 ? -11.665 -23.404 -20.897 1.00 39.72 214 ASP A N 1
ATOM 1710 C CA . ASP A 1 214 ? -12.159 -23.926 -22.182 1.00 39.72 214 ASP A CA 1
ATOM 1711 C C . ASP A 1 214 ? -13.128 -25.089 -21.918 1.00 39.72 214 ASP A C 1
ATOM 1713 O O . ASP A 1 214 ? -12.808 -25.942 -21.054 1.00 39.72 214 ASP A O 1
#

pLDDT: mean 87.22, std 17.54, range [33.72, 98.56]

Secondary structure (DSSP, 8-state):
--STTTTTSSPPHHHHHHHHHHHHHHHHHHHHHHHHHH-TT------HHHHHHHHHHSTTHHHHHHH--HHHHHHHHHHHHHHHHHHHHHHHHTTS----------GGGS-HHHHHHHHHHHHHHHHHHHHHHHTT--S--HHHHHHHHHHHHTTSS-GGGGGGTT-HHHHHS-GGG-HHHHHHHHHHHHH---HHHHHHHHHS----TTTT--

Foldseek 3Di:
DPPVLVPQLDDDLVLLVVVLVLLVLLLVLVVLVVCVVVPVPRDRDDCVVSVVVSCLQFPCSVLQSVQDDNVLSVVSNVLSVVVNVLVVVVVVPPPDDDDDPPPPPPCVSVDPLSSLQSLLRLLVQLLVQLLVVCPQPQDQDPVSLVVQVVCVVVVVTPPSVNVCSVPSNCSSPPVVNDVSVVSLVVSCVSNVDDSVVSCCSHRNRCPDPPPPPD

Radius of gyration: 19.79 Å; chains: 1; bounding box: 62×41×48 Å